Protein AF-Q2IEL5-F1 (afdb_monomer_lite)

Organism: Anaeromyxobacter dehalogenans (strain 2CP-C) (NCBI:txid290397)

Foldseek 3Di:
DDDLVVLLVQQVVCCVVPVGHDALCQPPPQAFDALVRLQVLLCVPQVDHDDSVRVVVLCVLQLFDFAAHVVGRVGTGGGNNSSVSVSLVVVVVVLVDDSVLSNVLSVVLVVLLPVLDDPQLRDPPLLSLLLVVLVVVLVCLVPDFDADPVRHTDDCVVVSVVSVVVSVVSVCCVVVPDDPVCPVVSSSVSSVSSVVSSVVSVVVSLLLSLCVVQWWGSLWDAPDWDQDPVRHTDGDATPLLSSQVSQCVVDDPPWRGWTIDVQWTDTQQDTDGSDDDDPVRVVVRCVVNVVLVNNCSSCVVVVFQAASQPRHTAPNPDDPPDRHNDPVSVVVVVVVVVCVVCVVVVVVVVVVVVVD

Secondary structure (DSSP, 8-state):
---HHHHHHHHHHHHHHHSSPPP--TT-TTSEE-HHHHHHHHHHHH-----HHHHHHHHHTTSS--EEETTEEEEEEEETTHHHHHHHHHHHHHTT--HHHHHHHHHHHHHHHHHH--TTTT-S-HHHHHHHHHHHHHHHHHH---B-TTSPBP--HHHHHHHHHHHHHHHHHHHH---GGGHHHHHHHHHHHHHHHHHHHHHHHHHHHHHHHTT--TT--BSSEEE-TTS-EEE--B-HHHHHHHHHHHS-TTSPPEEEETTEEEETTEEEESS---HHHHHHHHHHTTHHHHHHHHHHHTT--B-TTT-PBPPTT--TT---SSHHHHHHHHHHHHHHH-HHHHHHHHHHHHH-

Sequence (356 aa):
MIDVTVVDAWFEASKDVLGGPVRFAVFDRNALLSLDQLWSAVTSETGETCTVELLQKKAAEGWFPLVPRPGTPDELGAPLYVPSRVGLFVRLEREGWSNAELRLAAYLEEATIDAVTTDTDYSDDDLEVLEAHLADRVEGLKGSKRWDKDGNPVDLTPEIAEDEKILAVVRKWRRDGLPERRREDVAKYAYRVRAQNDIVTLMMVEGDRAKLRAGYSPTVHFREHQIGPDATFDPAQIDWDWTIRHASAQADPPTPPLVRVDGFVLNGDKVVSTRTMTPREYGAAWERQRVEDYLHTWARLQGEKRCLHCLAPLPPDAKDSRRFCNDRCRTAEKMKRHRRENPESVLRAQERYWKS

Radius of gyration: 26.94 Å; chains: 1; bounding box: 56×45×88 Å

pLDDT: mean 90.55, std 6.72, range [58.28, 97.88]

Structure (mmCIF, N/CA/C/O backbone):
data_AF-Q2IEL5-F1
#
_entry.id   AF-Q2IEL5-F1
#
loop_
_atom_site.group_PDB
_atom_site.id
_atom_site.type_symbol
_atom_site.label_atom_id
_atom_site.label_alt_id
_atom_site.label_comp_id
_atom_site.label_asym_id
_atom_site.label_entity_id
_atom_site.label_seq_id
_atom_site.pdbx_PDB_ins_code
_atom_site.Cartn_x
_atom_site.Cartn_y
_atom_site.Cartn_z
_atom_site.occupancy
_atom_site.B_iso_or_equiv
_atom_site.auth_seq_id
_atom_site.auth_comp_id
_atom_site.auth_asym_id
_atom_site.auth_atom_id
_atom_site.pdbx_PDB_model_num
ATOM 1 N N . MET A 1 1 ? 15.976 -10.100 -2.508 1.00 58.78 1 MET A N 1
ATOM 2 C CA . MET A 1 1 ? 16.832 -9.740 -3.660 1.00 58.78 1 MET A CA 1
ATOM 3 C C . MET A 1 1 ? 16.296 -10.509 -4.850 1.00 58.78 1 MET A C 1
ATOM 5 O O . MET A 1 1 ? 16.057 -11.699 -4.689 1.00 58.78 1 MET A O 1
ATOM 9 N N . ILE A 1 2 ? 16.018 -9.838 -5.967 1.00 76.69 2 ILE A N 1
ATOM 10 C CA . ILE A 1 2 ? 15.480 -10.485 -7.172 1.00 76.69 2 ILE A CA 1
ATOM 11 C C . ILE A 1 2 ? 16.584 -11.349 -7.778 1.00 76.69 2 ILE A C 1
ATOM 13 O O . ILE A 1 2 ? 17.707 -10.875 -7.951 1.00 76.69 2 ILE A O 1
ATOM 17 N N . ASP A 1 3 ? 16.277 -12.611 -8.073 1.00 85.38 3 ASP A N 1
ATOM 18 C CA . ASP A 1 3 ? 17.225 -13.503 -8.731 1.00 85.38 3 ASP A CA 1
ATOM 19 C C . ASP A 1 3 ? 17.303 -13.163 -10.223 1.00 85.38 3 ASP A C 1
ATOM 21 O O . ASP A 1 3 ? 16.464 -13.564 -11.032 1.00 85.38 3 ASP A O 1
ATOM 25 N N . VAL A 1 4 ? 18.333 -12.399 -10.584 1.00 87.81 4 VAL A N 1
ATOM 26 C CA . VAL A 1 4 ? 18.581 -11.962 -11.963 1.00 87.81 4 VAL A CA 1
ATOM 27 C C . VAL A 1 4 ? 18.769 -13.154 -12.909 1.00 87.81 4 VAL A C 1
ATOM 29 O O . VAL A 1 4 ? 18.444 -13.044 -14.088 1.00 87.81 4 VAL A O 1
ATOM 32 N N . THR A 1 5 ? 19.230 -14.308 -12.415 1.00 90.94 5 THR A N 1
ATOM 33 C CA . THR A 1 5 ? 19.412 -15.501 -13.256 1.00 90.94 5 THR A CA 1
ATOM 34 C C . THR A 1 5 ? 18.078 -16.109 -13.684 1.00 90.94 5 THR A C 1
ATOM 36 O O . THR A 1 5 ? 17.945 -16.562 -14.821 1.00 90.94 5 THR A O 1
ATOM 39 N N . VAL A 1 6 ? 17.062 -16.050 -12.818 1.00 90.50 6 VAL A N 1
ATOM 40 C CA . VAL A 1 6 ? 15.696 -16.482 -13.145 1.00 90.50 6 VAL A CA 1
ATOM 41 C C . VAL A 1 6 ? 15.059 -15.526 -14.149 1.00 90.50 6 VAL A C 1
ATOM 43 O O . VAL A 1 6 ? 14.473 -15.978 -15.132 1.00 90.50 6 VAL A O 1
ATOM 46 N N . VAL A 1 7 ? 15.221 -14.214 -13.948 1.00 91.56 7 VAL A N 1
ATOM 47 C CA . VAL A 1 7 ? 14.715 -13.198 -14.889 1.00 91.56 7 VAL A CA 1
ATOM 48 C C . VAL A 1 7 ? 15.344 -13.387 -16.272 1.00 91.56 7 VAL A C 1
ATOM 50 O O . VAL A 1 7 ? 14.640 -13.385 -17.279 1.00 91.56 7 VAL A O 1
ATOM 53 N N . ASP A 1 8 ? 16.651 -13.640 -16.332 1.00 92.69 8 ASP A N 1
ATOM 54 C CA . ASP A 1 8 ? 17.343 -13.949 -17.583 1.00 92.69 8 ASP A CA 1
ATOM 55 C C . ASP A 1 8 ? 16.816 -15.214 -18.257 1.00 92.69 8 ASP A C 1
ATOM 57 O O . ASP A 1 8 ? 16.624 -15.224 -19.470 1.00 92.69 8 ASP A O 1
ATOM 61 N N . ALA A 1 9 ? 16.579 -16.277 -17.487 1.00 91.81 9 ALA A N 1
ATOM 62 C CA . ALA A 1 9 ? 16.035 -17.518 -18.022 1.00 91.81 9 ALA A CA 1
ATOM 63 C C . ALA A 1 9 ? 14.638 -17.307 -18.624 1.00 91.81 9 ALA A C 1
ATOM 65 O O . ALA A 1 9 ? 14.336 -17.869 -19.675 1.00 91.81 9 ALA A O 1
ATOM 66 N N . TRP A 1 10 ? 13.801 -16.464 -18.007 1.00 90.62 10 TRP A N 1
ATOM 67 C CA . TRP A 1 10 ? 12.500 -16.093 -18.567 1.00 90.62 10 TRP A CA 1
ATOM 68 C C . TRP A 1 10 ? 12.626 -15.287 -19.857 1.00 90.62 10 TRP A C 1
ATOM 70 O O . TRP A 1 10 ? 11.870 -15.546 -20.791 1.00 90.62 10 TRP A O 1
ATOM 80 N N . PHE A 1 11 ? 13.582 -14.357 -19.941 1.00 92.75 11 PHE A N 1
ATOM 81 C CA . PHE A 1 11 ? 13.849 -13.599 -21.167 1.00 92.75 11 PHE A CA 1
ATOM 82 C C . PHE A 1 11 ? 14.195 -14.524 -22.342 1.00 92.75 11 PHE A C 1
ATOM 84 O O . PHE A 1 11 ? 13.584 -14.421 -23.403 1.00 92.75 11 PHE A O 1
ATOM 91 N N . GLU A 1 12 ? 15.126 -15.464 -22.147 1.00 93.12 12 GLU A N 1
ATOM 92 C CA . GLU A 1 12 ? 15.524 -16.377 -23.228 1.00 93.12 12 GLU A CA 1
ATOM 93 C C . GLU A 1 12 ? 14.400 -17.358 -23.587 1.00 93.12 12 GLU A C 1
ATOM 95 O O . GLU A 1 12 ? 14.046 -17.494 -24.756 1.00 93.12 12 GLU A O 1
ATOM 100 N N . ALA A 1 13 ? 13.771 -17.987 -22.588 1.00 90.69 13 ALA A N 1
ATOM 101 C CA . ALA A 1 13 ? 12.722 -18.977 -22.832 1.00 90.69 13 ALA A CA 1
ATOM 102 C C . ALA A 1 13 ? 11.501 -18.381 -23.550 1.00 90.69 13 ALA A C 1
ATOM 104 O O . ALA A 1 13 ? 10.874 -19.039 -24.379 1.00 90.69 13 ALA A O 1
ATOM 105 N N . SER A 1 14 ? 11.148 -17.131 -23.245 1.00 89.31 14 SER A N 1
ATOM 106 C CA . SER A 1 14 ? 10.018 -16.468 -23.897 1.00 89.31 14 SER A CA 1
ATOM 107 C C . SER A 1 14 ? 10.308 -16.108 -25.349 1.00 89.31 14 SER A C 1
ATOM 109 O O . SER A 1 14 ? 9.425 -16.283 -26.187 1.00 89.31 14 SER A O 1
ATOM 111 N N . LYS A 1 15 ? 11.544 -15.726 -25.687 1.00 87.06 15 LYS A N 1
ATOM 112 C CA . LYS A 1 15 ? 11.942 -15.525 -27.087 1.00 87.06 15 LYS A CA 1
ATOM 113 C C . LYS A 1 15 ? 11.762 -16.793 -27.915 1.00 87.06 15 LYS A C 1
ATOM 115 O O . LYS A 1 15 ? 11.207 -16.716 -29.010 1.00 87.06 15 LYS A O 1
ATOM 120 N N . ASP A 1 16 ? 12.163 -17.938 -27.372 1.00 85.12 16 ASP A N 1
ATOM 121 C CA . ASP A 1 16 ? 12.073 -19.223 -28.070 1.00 85.12 16 ASP A CA 1
ATOM 122 C C . ASP A 1 16 ? 10.621 -19.664 -28.315 1.00 85.12 16 ASP A C 1
ATOM 124 O O . ASP A 1 16 ? 10.312 -20.248 -29.354 1.00 85.12 16 ASP A O 1
ATOM 128 N N . VAL A 1 17 ? 9.718 -19.382 -27.370 1.00 86.88 17 VAL A N 1
ATOM 129 C CA . VAL A 1 17 ? 8.323 -19.854 -27.422 1.00 86.88 17 VAL A CA 1
ATOM 130 C C . VAL A 1 17 ? 7.381 -18.849 -28.089 1.00 86.88 17 VAL A C 1
ATOM 132 O O . VAL A 1 17 ? 6.471 -19.248 -28.814 1.00 86.88 17 VAL A O 1
ATOM 135 N N . LEU A 1 18 ? 7.570 -17.553 -27.838 1.00 85.56 18 LEU A N 1
ATOM 136 C CA . LEU A 1 18 ? 6.638 -16.482 -28.212 1.00 85.56 18 LEU A CA 1
ATOM 137 C C . LEU A 1 18 ? 7.187 -15.556 -29.306 1.00 85.56 18 LEU A C 1
ATOM 139 O O . LEU A 1 18 ? 6.466 -14.677 -29.774 1.00 85.56 18 LEU A O 1
ATOM 143 N N . GLY A 1 19 ? 8.448 -15.726 -29.717 1.00 85.94 19 GLY A N 1
ATOM 144 C CA . GLY A 1 19 ? 9.110 -14.845 -30.684 1.00 85.94 19 GLY A CA 1
ATOM 145 C C . GLY A 1 19 ? 9.575 -13.506 -30.098 1.00 85.94 19 GLY A C 1
ATOM 146 O O . GLY A 1 19 ? 10.012 -12.633 -30.845 1.00 85.94 19 GLY A O 1
ATOM 147 N N . GLY A 1 20 ? 9.500 -13.337 -28.775 1.00 85.56 20 GLY A N 1
ATOM 148 C CA . GLY A 1 20 ? 9.931 -12.144 -28.048 1.00 85.56 20 GLY A CA 1
ATOM 149 C C . GLY A 1 20 ? 9.798 -12.322 -26.532 1.00 85.56 20 GLY A C 1
ATOM 150 O O . GLY A 1 20 ? 9.195 -13.302 -26.087 1.00 85.56 20 GLY A O 1
ATOM 151 N N . PRO A 1 21 ? 10.363 -11.406 -25.726 1.00 85.56 21 PRO A N 1
ATOM 152 C CA . PRO A 1 21 ? 10.242 -11.487 -24.280 1.00 85.56 21 PRO A CA 1
ATOM 153 C C . PRO A 1 21 ? 8.778 -11.365 -23.833 1.00 85.56 21 PRO A C 1
ATOM 155 O O . PRO A 1 21 ? 8.015 -10.576 -24.395 1.00 85.56 21 PRO A O 1
ATOM 158 N N . VAL A 1 22 ? 8.385 -12.116 -22.796 1.00 86.12 22 VAL A N 1
ATOM 159 C CA . VAL A 1 22 ? 7.125 -11.850 -22.069 1.00 86.12 22 VAL A CA 1
ATOM 160 C C . VAL A 1 22 ? 7.154 -10.407 -21.558 1.00 86.12 22 VAL A C 1
ATOM 162 O O . VAL A 1 22 ? 8.220 -9.851 -21.338 1.00 86.12 22 VAL A O 1
ATOM 165 N N . ARG A 1 23 ? 6.004 -9.759 -21.378 1.00 85.56 23 ARG A N 1
ATOM 166 C CA . ARG A 1 23 ? 5.955 -8.416 -20.789 1.00 85.56 23 ARG A CA 1
ATOM 167 C C . ARG A 1 23 ? 5.693 -8.477 -19.287 1.00 85.56 23 ARG A C 1
ATOM 169 O O . ARG A 1 23 ? 4.784 -9.178 -18.851 1.00 85.56 23 ARG A O 1
ATOM 176 N N . PHE A 1 24 ? 6.456 -7.694 -18.530 1.00 88.25 24 PHE A N 1
ATOM 177 C CA . PHE A 1 24 ? 6.105 -7.280 -17.172 1.00 88.25 24 PHE A CA 1
ATOM 178 C C . PHE A 1 24 ? 5.262 -6.017 -17.288 1.00 88.25 24 PHE A C 1
ATOM 180 O O . PHE A 1 24 ? 5.753 -4.992 -17.754 1.00 88.25 24 PHE A O 1
ATOM 187 N N . ALA A 1 25 ? 3.974 -6.153 -17.006 1.00 89.25 25 ALA A N 1
ATOM 188 C CA . ALA A 1 25 ? 2.971 -5.128 -17.265 1.00 89.25 25 ALA A CA 1
ATOM 189 C C . ALA A 1 25 ? 1.837 -5.196 -16.233 1.00 89.25 25 ALA A C 1
ATOM 191 O O . ALA A 1 25 ? 0.704 -4.824 -16.531 1.00 89.25 25 ALA A O 1
ATOM 192 N N . VAL A 1 26 ? 2.103 -5.727 -15.031 1.00 92.19 26 VAL A N 1
ATOM 193 C CA . VAL A 1 26 ? 1.046 -5.922 -14.023 1.00 92.19 26 VAL A CA 1
ATOM 194 C C . VAL A 1 26 ? 0.428 -4.583 -13.615 1.00 92.19 26 VAL A C 1
ATOM 196 O O . VAL A 1 26 ? -0.787 -4.505 -13.422 1.00 92.19 26 VAL A O 1
ATOM 199 N N . PHE A 1 27 ? 1.248 -3.531 -13.541 1.00 93.12 27 PHE A N 1
ATOM 200 C CA . PHE A 1 27 ? 0.821 -2.165 -13.226 1.00 93.12 27 PHE A CA 1
ATOM 201 C C . PHE A 1 27 ? 0.844 -1.221 -14.438 1.00 93.12 27 PHE A C 1
ATOM 203 O O . PHE A 1 27 ? 0.628 -0.021 -14.282 1.00 93.12 27 PHE A O 1
ATOM 210 N N . ASP A 1 28 ? 1.016 -1.753 -15.656 1.00 90.94 28 ASP A N 1
ATOM 211 C CA . ASP A 1 28 ? 0.887 -0.966 -16.883 1.00 90.94 28 ASP A CA 1
ATOM 212 C C . ASP A 1 28 ? -0.582 -0.581 -17.105 1.00 90.94 28 ASP A C 1
ATOM 214 O O . ASP A 1 28 ? -1.453 -1.429 -17.323 1.00 90.94 28 ASP A O 1
ATOM 218 N N . ARG A 1 29 ? -0.861 0.724 -17.099 1.00 88.88 29 ARG A N 1
ATOM 219 C CA . ARG A 1 29 ? -2.207 1.275 -17.321 1.00 88.88 29 ARG A CA 1
ATOM 220 C C . ARG A 1 29 ? -2.708 1.107 -18.761 1.00 88.88 29 ARG A C 1
ATOM 222 O O . ARG A 1 29 ? -3.871 1.394 -19.030 1.00 88.88 29 ARG A O 1
ATOM 229 N N . ASN A 1 30 ? -1.868 0.620 -19.671 1.00 89.06 30 ASN A N 1
ATOM 230 C CA . ASN A 1 30 ? -2.237 0.266 -21.041 1.00 89.06 30 ASN A CA 1
ATOM 231 C C . ASN A 1 30 ? -2.561 -1.228 -21.201 1.00 89.06 30 ASN A C 1
ATOM 233 O O . ASN A 1 30 ? -3.245 -1.615 -22.154 1.00 89.06 30 ASN A O 1
ATOM 237 N N . ALA A 1 31 ? -2.116 -2.072 -20.266 1.00 91.06 31 ALA A N 1
ATOM 238 C CA . ALA A 1 31 ? -2.413 -3.498 -20.240 1.00 91.06 31 ALA A CA 1
ATOM 239 C C . ALA A 1 31 ? -3.741 -3.741 -19.506 1.00 91.06 31 ALA A C 1
ATOM 241 O O . ALA A 1 31 ? -3.793 -3.936 -18.292 1.00 91.06 31 ALA A O 1
ATOM 242 N N . LEU A 1 32 ? -4.845 -3.698 -20.258 1.00 94.88 32 LEU A N 1
ATOM 243 C CA . LEU A 1 32 ? -6.191 -3.667 -19.684 1.00 94.88 32 LEU A CA 1
ATOM 244 C C . LEU A 1 32 ? -7.032 -4.907 -20.008 1.00 94.88 32 LEU A C 1
ATOM 246 O O . LEU A 1 32 ? -7.252 -5.259 -21.174 1.00 94.88 32 LEU A O 1
ATOM 250 N N . LEU A 1 33 ? -7.627 -5.492 -18.971 1.00 95.12 33 LEU A N 1
ATOM 251 C CA . LEU A 1 33 ? -8.690 -6.488 -19.084 1.00 95.12 33 LEU A CA 1
ATOM 252 C C . LEU A 1 33 ? -10.007 -5.805 -19.457 1.00 95.12 33 LEU A C 1
ATOM 254 O O . LEU A 1 33 ? -10.365 -4.781 -18.875 1.00 95.12 33 LEU A O 1
ATOM 258 N N . SER A 1 34 ? -10.768 -6.385 -20.387 1.00 94.62 34 SER A N 1
ATOM 259 C CA . SER A 1 34 ? -12.182 -6.018 -20.530 1.00 94.62 34 SER A CA 1
ATOM 260 C C . SER A 1 34 ? -12.959 -6.428 -19.273 1.00 94.62 34 SER A C 1
ATOM 262 O O . SER A 1 34 ? -12.488 -7.251 -18.489 1.00 94.62 34 SER A O 1
ATOM 264 N N . LEU A 1 35 ? -14.172 -5.908 -19.078 1.00 92.25 35 LEU A N 1
ATOM 265 C CA . LEU A 1 35 ? -15.007 -6.312 -17.938 1.00 92.25 35 LEU A CA 1
ATOM 266 C C . LEU A 1 35 ? -15.309 -7.822 -17.918 1.00 92.25 35 LEU A C 1
ATOM 268 O O . LEU A 1 35 ? -15.306 -8.427 -16.846 1.00 92.25 35 LEU A O 1
ATOM 272 N N . ASP A 1 36 ? -15.496 -8.439 -19.088 1.00 91.88 36 ASP A N 1
ATOM 273 C CA . ASP A 1 36 ? -15.702 -9.888 -19.206 1.00 91.88 36 ASP A CA 1
ATOM 274 C C . ASP A 1 36 ? -14.452 -10.673 -18.783 1.00 91.88 36 ASP A C 1
ATOM 276 O O . ASP A 1 36 ? -14.539 -11.671 -18.064 1.00 91.88 36 ASP A O 1
ATOM 280 N N . GLN A 1 37 ? -13.269 -10.201 -19.190 1.00 95.81 37 GLN A N 1
ATOM 281 C CA . GLN A 1 37 ? -11.995 -10.800 -18.789 1.00 95.81 37 GLN A CA 1
ATOM 282 C C . GLN A 1 37 ? -11.723 -10.591 -17.297 1.00 95.81 37 GLN A C 1
ATOM 284 O O . GLN A 1 37 ? -11.277 -11.521 -16.631 1.00 95.81 37 GLN A O 1
ATOM 289 N N . LEU A 1 38 ? -12.022 -9.401 -16.764 1.00 95.62 38 LEU A N 1
ATOM 290 C CA . LEU A 1 38 ? -11.867 -9.069 -15.349 1.00 95.62 38 LEU A CA 1
ATOM 291 C C . LEU A 1 38 ? -12.695 -10.011 -14.479 1.00 95.62 38 LEU A C 1
ATOM 293 O O . LEU A 1 38 ? -12.181 -10.543 -13.500 1.00 95.62 38 LEU A O 1
ATOM 297 N N . TRP A 1 39 ? -13.955 -10.251 -14.845 1.00 94.44 39 TRP A N 1
ATOM 298 C CA . TRP A 1 39 ? -14.792 -11.223 -14.150 1.00 94.44 39 TRP A CA 1
ATOM 299 C C . TRP A 1 39 ? -14.124 -12.602 -14.080 1.00 94.44 39 TRP A C 1
ATOM 301 O O . TRP A 1 39 ? -13.956 -13.148 -12.986 1.00 94.44 39 TRP A O 1
ATOM 311 N N . SER A 1 40 ? -13.701 -13.135 -15.230 1.00 94.88 40 SER A N 1
ATOM 312 C CA . SER A 1 40 ? -13.038 -14.439 -15.288 1.00 94.88 40 SER A CA 1
ATOM 313 C C . SER A 1 40 ? -11.759 -14.466 -14.446 1.00 94.88 40 SER A C 1
ATOM 315 O O . SER A 1 40 ? -11.528 -15.446 -13.739 1.00 94.88 40 SER A O 1
ATOM 317 N N . ALA A 1 41 ? -10.954 -13.401 -14.501 1.00 96.06 41 ALA A N 1
ATOM 318 C CA . ALA A 1 41 ? -9.698 -13.281 -13.767 1.00 96.06 41 ALA A CA 1
ATOM 319 C C . ALA A 1 41 ? -9.919 -13.252 -12.247 1.00 96.06 41 ALA A C 1
ATOM 321 O O . ALA A 1 41 ? -9.266 -13.996 -11.518 1.00 96.06 41 ALA A O 1
ATOM 322 N N . VAL A 1 42 ? -10.900 -12.476 -11.762 1.00 96.00 42 VAL A N 1
ATOM 323 C CA . VAL A 1 42 ? -11.264 -12.431 -10.333 1.00 96.00 42 VAL A CA 1
ATOM 324 C C . VAL A 1 42 ? -11.606 -13.832 -9.837 1.00 96.00 42 VAL A C 1
ATOM 326 O O . VAL A 1 42 ? -11.080 -14.272 -8.811 1.00 96.00 42 VAL A O 1
ATOM 329 N N . THR A 1 43 ? -12.442 -14.559 -10.579 1.00 93.94 43 THR A N 1
ATOM 330 C CA . THR A 1 43 ? -12.842 -15.917 -10.203 1.00 93.94 43 THR A CA 1
ATOM 331 C C . THR A 1 43 ? -11.674 -16.897 -10.244 1.00 93.94 43 THR A C 1
ATOM 333 O O . THR A 1 43 ? -11.525 -17.675 -9.304 1.00 93.94 43 THR A O 1
ATOM 336 N N . SER A 1 44 ? -10.815 -16.857 -11.267 1.00 95.44 44 SER A N 1
ATOM 337 C CA . SER A 1 44 ? -9.671 -17.774 -11.355 1.00 95.44 44 SER A CA 1
ATOM 338 C C . SER A 1 44 ? -8.589 -17.503 -10.311 1.00 95.44 44 SER A C 1
ATOM 340 O O . SER A 1 44 ? -8.005 -18.448 -9.790 1.00 95.44 44 SER A O 1
ATOM 342 N N . GLU A 1 45 ? -8.311 -16.234 -10.005 1.00 94.06 45 GLU A N 1
ATOM 343 C CA . GLU A 1 45 ? -7.222 -15.850 -9.098 1.00 94.06 45 GLU A CA 1
ATOM 344 C C . GLU A 1 45 ? -7.620 -15.942 -7.626 1.00 94.06 45 GLU A C 1
ATOM 346 O O . GLU A 1 45 ? -6.799 -16.285 -6.777 1.00 94.06 45 GLU A O 1
ATOM 351 N N . THR A 1 46 ? -8.874 -15.612 -7.305 1.00 92.88 46 THR A N 1
ATOM 352 C CA . THR A 1 46 ? -9.301 -15.407 -5.911 1.00 92.88 46 THR A CA 1
ATOM 353 C C . THR A 1 46 ? -10.401 -16.360 -5.461 1.00 92.88 46 THR A C 1
ATOM 355 O O . THR A 1 46 ? -10.679 -16.450 -4.267 1.00 92.88 46 THR A O 1
ATOM 358 N N . GLY A 1 47 ? -11.034 -17.075 -6.396 1.00 93.62 47 GLY A N 1
ATOM 359 C CA . GLY A 1 47 ? -12.209 -17.906 -6.131 1.00 93.62 47 GLY A CA 1
ATOM 360 C C . GLY A 1 47 ? -13.500 -17.111 -5.905 1.00 93.62 47 GLY A C 1
ATOM 361 O O . GLY A 1 47 ? -14.558 -17.714 -5.731 1.00 93.62 47 GLY A O 1
ATOM 362 N N . GLU A 1 48 ? -13.449 -15.776 -5.918 1.00 92.62 48 GLU A N 1
ATOM 363 C CA . GLU A 1 48 ? -14.626 -14.929 -5.737 1.00 92.62 48 GLU A CA 1
ATOM 364 C C . GLU A 1 48 ? -15.464 -14.850 -7.019 1.00 92.62 48 GLU A C 1
ATOM 366 O O . GLU A 1 48 ? -14.960 -14.644 -8.126 1.00 92.62 48 GLU A O 1
ATOM 371 N N . THR A 1 49 ? -16.782 -14.969 -6.877 1.00 87.88 49 THR A N 1
ATOM 372 C CA . THR A 1 49 ? -17.733 -14.814 -7.985 1.00 87.88 49 THR A CA 1
ATOM 373 C C . THR A 1 49 ? -18.355 -13.423 -7.966 1.00 87.88 49 THR A C 1
ATOM 375 O O . THR A 1 49 ? -19.085 -13.084 -7.035 1.00 87.88 49 THR A O 1
ATOM 378 N N . CYS A 1 50 ? -18.109 -12.637 -9.014 1.00 85.50 50 CYS A N 1
ATOM 379 C CA . CYS A 1 50 ? -18.735 -11.332 -9.257 1.00 85.50 50 CYS A CA 1
ATOM 380 C C . CYS A 1 50 ? -19.470 -11.355 -10.599 1.00 85.50 50 CYS A C 1
ATOM 382 O O . CYS A 1 50 ? -19.037 -12.057 -11.496 1.00 85.50 50 CYS A O 1
ATOM 384 N N . THR A 1 51 ? -20.553 -10.600 -10.777 1.00 91.38 51 THR A N 1
ATOM 385 C CA . THR A 1 51 ? -21.112 -10.376 -12.125 1.00 91.38 51 THR A CA 1
ATOM 386 C C . THR A 1 51 ? -20.505 -9.117 -12.742 1.00 91.38 51 THR A C 1
ATOM 388 O O . THR A 1 51 ? -19.953 -8.279 -12.024 1.00 91.38 51 THR A O 1
ATOM 391 N N . VAL A 1 52 ? -20.628 -8.946 -14.059 1.00 93.31 52 VAL A N 1
ATOM 392 C CA . VAL A 1 52 ? -20.162 -7.731 -14.749 1.00 93.31 52 VAL A CA 1
ATOM 393 C C . VAL A 1 52 ? -20.870 -6.480 -14.216 1.00 93.31 52 VAL A C 1
ATOM 395 O O . VAL A 1 52 ? -20.221 -5.465 -13.972 1.00 93.31 52 VAL A O 1
ATOM 398 N N . GLU A 1 53 ? -22.173 -6.554 -13.939 1.00 94.25 53 GLU A N 1
ATOM 399 C CA . GLU A 1 53 ? -22.947 -5.437 -13.378 1.00 94.25 53 GLU A CA 1
ATOM 400 C C . GLU A 1 53 ? -22.447 -5.056 -11.980 1.00 94.25 53 GLU A C 1
ATOM 402 O O . GLU A 1 53 ? -22.365 -3.874 -11.635 1.00 94.25 53 GLU A O 1
ATOM 407 N N . LEU A 1 54 ? -22.075 -6.052 -11.168 1.00 92.19 54 LEU A N 1
ATOM 408 C CA . LEU A 1 54 ? -21.471 -5.804 -9.864 1.00 92.19 54 LEU A CA 1
ATOM 409 C C . LEU A 1 54 ? -20.103 -5.131 -10.018 1.00 92.19 54 LEU A C 1
ATOM 411 O O . LEU A 1 54 ? -19.838 -4.165 -9.311 1.00 92.19 54 LEU A O 1
ATOM 415 N N . LEU A 1 55 ? -19.261 -5.590 -10.948 1.00 95.50 55 LEU A N 1
ATOM 416 C CA . LEU A 1 55 ? -17.956 -4.977 -11.216 1.00 95.50 55 LEU A CA 1
ATOM 417 C C . LEU A 1 55 ? -18.098 -3.515 -11.651 1.00 95.50 55 LEU A C 1
ATOM 419 O O . LEU A 1 55 ? -17.396 -2.658 -11.121 1.00 95.50 55 LEU A O 1
ATOM 423 N N . GLN A 1 56 ? -19.048 -3.203 -12.534 1.00 96.06 56 GLN A N 1
ATOM 424 C CA . GLN A 1 56 ? -19.347 -1.823 -12.931 1.00 96.06 56 GLN A CA 1
ATOM 425 C C . GLN A 1 56 ? -19.782 -0.968 -11.739 1.00 96.06 56 GLN A C 1
ATOM 427 O O . GLN A 1 56 ? -19.302 0.153 -11.563 1.00 96.06 56 GLN A O 1
ATOM 432 N N . LYS A 1 57 ? -20.654 -1.510 -10.880 1.00 96.06 57 LYS A N 1
ATOM 433 C CA . LYS A 1 57 ? -21.067 -0.835 -9.648 1.00 96.06 57 LYS A CA 1
ATOM 434 C C . LYS A 1 57 ? -19.872 -0.581 -8.721 1.00 96.06 57 LYS A C 1
ATOM 436 O O . LYS A 1 57 ? -19.724 0.533 -8.229 1.00 96.06 57 LYS A O 1
ATOM 441 N N . LYS A 1 58 ? -19.010 -1.578 -8.501 1.00 96.50 58 LYS A N 1
ATOM 442 C CA . LYS A 1 58 ? -17.820 -1.456 -7.641 1.00 96.50 58 LYS A CA 1
ATOM 443 C C . LYS A 1 58 ? -16.790 -0.473 -8.201 1.00 96.50 58 LYS A C 1
ATOM 445 O O . LYS A 1 58 ? -16.220 0.304 -7.437 1.00 96.50 58 LYS A O 1
ATOM 450 N N . ALA A 1 59 ? -16.612 -0.432 -9.520 1.00 97.00 59 ALA A N 1
ATOM 451 C CA . ALA A 1 59 ? -15.808 0.593 -10.180 1.00 97.00 59 ALA A CA 1
ATOM 452 C C . ALA A 1 59 ? -16.368 2.001 -9.912 1.00 97.00 59 ALA A C 1
ATOM 454 O O . ALA A 1 59 ? -15.633 2.885 -9.481 1.00 97.00 59 ALA A O 1
ATOM 455 N N . ALA A 1 60 ? -17.683 2.197 -10.073 1.00 96.44 60 ALA A N 1
ATOM 456 C CA . ALA A 1 60 ? -18.344 3.477 -9.795 1.00 96.44 60 ALA A CA 1
ATOM 457 C C . ALA A 1 60 ? -18.285 3.885 -8.307 1.00 96.44 60 ALA A C 1
ATOM 459 O O . ALA A 1 60 ? -18.278 5.072 -7.985 1.00 96.44 60 ALA A O 1
ATOM 460 N N . GLU A 1 61 ? -18.211 2.912 -7.395 1.00 95.69 61 GLU A N 1
ATOM 461 C CA . GLU A 1 61 ? -17.977 3.126 -5.960 1.00 95.69 61 GLU A CA 1
ATOM 462 C C . GLU A 1 61 ? -16.514 3.491 -5.631 1.00 95.69 61 GLU A C 1
ATOM 464 O O . GLU A 1 61 ? -16.225 3.900 -4.505 1.00 95.69 61 GLU A O 1
ATOM 469 N N . GLY A 1 62 ? -15.602 3.402 -6.605 1.00 96.56 62 GLY A N 1
ATOM 470 C CA . GLY A 1 62 ? -14.195 3.774 -6.469 1.00 96.56 62 GLY A CA 1
ATOM 471 C C . GLY A 1 62 ? -13.287 2.648 -5.976 1.00 96.56 62 GLY A C 1
ATOM 472 O O . GLY A 1 62 ? -12.248 2.933 -5.390 1.00 96.56 62 GLY A O 1
ATOM 473 N N . TRP A 1 63 ? -13.661 1.377 -6.168 1.00 97.12 63 TRP A N 1
ATOM 474 C CA . TRP A 1 63 ? -12.805 0.245 -5.777 1.00 97.12 63 TRP A CA 1
ATOM 475 C C . TRP A 1 63 ? -11.596 0.068 -6.702 1.00 97.12 63 TRP A C 1
ATOM 477 O O . TRP A 1 63 ? -10.540 -0.399 -6.279 1.00 97.12 63 TRP A O 1
ATOM 487 N N . PHE A 1 64 ? -11.747 0.414 -7.975 1.00 96.88 64 PHE A N 1
ATOM 488 C CA . PHE A 1 64 ? -10.692 0.314 -8.974 1.00 96.88 64 PHE A CA 1
ATOM 489 C C . PHE A 1 64 ? -10.995 1.237 -10.159 1.00 96.88 64 PHE A C 1
ATOM 491 O O . PHE A 1 64 ? -12.168 1.545 -10.404 1.00 96.88 64 PHE A O 1
ATOM 498 N N . PRO A 1 65 ? -9.963 1.685 -10.891 1.00 95.38 65 PRO A N 1
ATOM 499 C CA . PRO A 1 65 ? -10.154 2.512 -12.070 1.00 95.38 65 PRO A CA 1
ATOM 500 C C . PRO A 1 65 ? -10.637 1.682 -13.267 1.00 95.38 65 PRO A C 1
ATOM 502 O O . PRO A 1 65 ? -10.209 0.547 -13.481 1.00 95.38 65 PRO A O 1
ATOM 505 N N . LEU A 1 66 ? -11.497 2.294 -14.081 1.00 95.06 66 LEU A N 1
ATOM 506 C CA . LEU A 1 66 ? -11.745 1.878 -15.457 1.00 95.06 66 LEU A CA 1
ATOM 507 C C . LEU A 1 66 ? -11.089 2.905 -16.376 1.00 95.06 66 LEU A C 1
ATOM 509 O O . LEU A 1 66 ? -11.413 4.091 -16.315 1.00 95.06 66 LEU A O 1
ATOM 513 N N . VAL A 1 67 ? -10.150 2.446 -17.195 1.00 94.12 67 VAL A N 1
ATOM 514 C CA . VAL A 1 67 ? -9.280 3.282 -18.024 1.00 94.12 67 VAL A CA 1
ATOM 515 C C . VAL A 1 67 ? -9.620 3.052 -19.501 1.00 94.12 67 VAL A C 1
ATOM 517 O O . VAL A 1 67 ? -9.892 1.910 -19.880 1.00 94.12 67 VAL A O 1
ATOM 520 N N . PRO A 1 68 ? -9.634 4.097 -20.349 1.00 93.31 68 PRO A N 1
ATOM 521 C CA . PRO A 1 68 ? -9.788 3.932 -21.792 1.00 93.31 68 PRO A CA 1
ATOM 522 C C . PRO A 1 68 ? -8.672 3.078 -22.391 1.00 93.31 68 PRO A C 1
ATOM 524 O O . PRO A 1 68 ? -7.496 3.276 -22.081 1.00 93.31 68 PRO A O 1
ATOM 527 N N . ARG A 1 69 ? -9.023 2.158 -23.291 1.00 89.50 69 ARG A N 1
ATOM 528 C CA . ARG A 1 69 ? -8.041 1.340 -23.999 1.00 89.50 69 ARG A CA 1
ATOM 529 C C . ARG A 1 69 ? -7.241 2.162 -25.013 1.00 89.50 69 ARG A C 1
ATOM 531 O O . ARG A 1 69 ? -7.820 2.965 -25.756 1.00 89.50 69 ARG A O 1
ATOM 538 N N . PRO A 1 70 ? -5.920 1.928 -25.127 1.00 84.62 70 PRO A N 1
ATOM 539 C CA . PRO A 1 70 ? -5.115 2.533 -26.180 1.00 84.62 70 PRO A CA 1
ATOM 540 C C . PRO A 1 70 ? -5.705 2.247 -27.566 1.00 84.62 70 PRO A C 1
ATOM 542 O O . PRO A 1 70 ? -6.001 1.106 -27.914 1.00 84.62 70 PRO A O 1
ATOM 545 N N . GLY A 1 71 ? -5.914 3.299 -28.358 1.00 87.38 71 GLY A N 1
ATOM 546 C CA . GLY A 1 71 ? -6.486 3.202 -29.706 1.00 87.38 71 GLY A CA 1
ATOM 547 C C . GLY A 1 71 ? -8.002 2.968 -29.773 1.00 87.38 71 GLY A C 1
ATOM 548 O O . GLY A 1 71 ? -8.569 3.103 -30.854 1.00 87.38 71 GLY A O 1
ATOM 549 N N . THR A 1 72 ? -8.674 2.685 -28.651 1.00 87.00 72 THR A N 1
ATOM 550 C CA . THR A 1 72 ? -10.136 2.493 -28.566 1.00 87.00 72 THR A CA 1
ATOM 551 C C . THR A 1 72 ? -10.709 3.230 -27.344 1.00 87.00 72 THR A C 1
ATOM 553 O O . THR A 1 72 ? -11.101 2.601 -26.366 1.00 87.00 72 THR A O 1
ATOM 556 N N . PRO A 1 73 ? -10.779 4.580 -27.368 1.00 84.44 73 PRO A N 1
ATOM 557 C CA . PRO A 1 73 ? -11.140 5.379 -26.189 1.00 84.44 73 PRO A CA 1
ATOM 558 C C . PRO A 1 73 ? -12.536 5.100 -25.613 1.00 84.44 73 PRO A C 1
ATOM 560 O O . PRO A 1 73 ? -12.771 5.354 -24.434 1.00 84.44 73 PRO A O 1
ATOM 563 N N . ASP A 1 74 ? -13.451 4.582 -26.435 1.00 87.69 74 ASP A N 1
ATOM 564 C CA . ASP A 1 74 ? -14.811 4.219 -26.022 1.00 87.69 74 ASP A CA 1
ATOM 565 C C . ASP A 1 74 ? -14.869 2.867 -25.283 1.00 87.69 74 ASP A C 1
ATOM 567 O O . ASP A 1 74 ? -15.868 2.555 -24.632 1.00 87.69 74 ASP A O 1
ATOM 571 N N . GLU A 1 75 ? -13.804 2.059 -25.354 1.00 89.81 75 GLU A N 1
ATOM 572 C CA . GLU A 1 75 ? -13.691 0.790 -24.638 1.00 89.81 75 GLU A CA 1
ATOM 573 C C . GLU A 1 75 ? -12.915 0.976 -23.335 1.00 89.81 75 GLU A C 1
ATOM 575 O O . GLU A 1 75 ? -11.707 1.214 -23.324 1.00 89.81 75 GLU A O 1
ATOM 580 N N . LEU A 1 76 ? -13.612 0.825 -22.210 1.00 93.44 76 LEU A N 1
ATOM 581 C CA . LEU A 1 76 ? -12.993 0.857 -20.891 1.00 93.44 76 LEU A CA 1
ATOM 582 C C . LEU A 1 76 ? -12.477 -0.527 -20.486 1.00 93.44 76 LEU A C 1
ATOM 584 O O . LEU A 1 76 ? -13.138 -1.545 -20.704 1.00 93.44 76 LEU A O 1
ATOM 588 N N . GLY A 1 77 ? -11.325 -0.553 -19.822 1.00 95.19 77 GLY A N 1
ATOM 589 C CA . GLY A 1 77 ? -10.761 -1.755 -19.223 1.00 95.19 77 GLY A CA 1
ATOM 590 C C . GLY A 1 77 ? -10.151 -1.505 -17.847 1.00 95.19 77 GLY A C 1
ATOM 591 O O . GLY A 1 77 ? -9.977 -0.366 -17.420 1.00 95.19 77 GLY A O 1
ATOM 592 N N . ALA A 1 78 ? -9.856 -2.589 -17.138 1.00 96.31 78 ALA A N 1
ATOM 593 C CA . ALA A 1 78 ? -9.254 -2.567 -15.811 1.00 96.31 78 ALA A CA 1
ATOM 594 C C . ALA A 1 78 ? -7.787 -3.032 -15.871 1.00 96.31 78 ALA A C 1
ATOM 596 O O . ALA A 1 78 ? -7.512 -4.023 -16.554 1.00 96.31 78 ALA A O 1
ATOM 59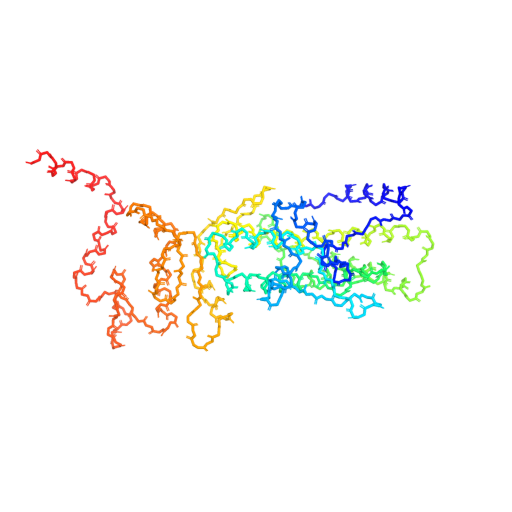7 N N . PRO A 1 79 ? -6.859 -2.368 -15.157 1.00 95.75 79 PRO A N 1
ATOM 598 C CA . PRO A 1 79 ? -5.470 -2.817 -15.052 1.00 95.75 79 PRO A CA 1
ATOM 599 C C . PRO A 1 79 ? -5.314 -4.251 -14.524 1.00 95.75 79 PRO A C 1
ATOM 601 O O . PRO A 1 79 ? -6.157 -4.744 -13.769 1.00 95.75 79 PRO A O 1
ATOM 604 N N . LEU A 1 80 ? -4.206 -4.912 -14.877 1.00 95.88 80 LEU A N 1
ATOM 605 C CA . LEU A 1 80 ? -3.972 -6.327 -14.550 1.00 95.88 80 LEU A CA 1
ATOM 606 C C . LEU A 1 80 ? -3.867 -6.624 -13.043 1.00 95.88 80 LEU A C 1
ATOM 608 O O . LEU A 1 80 ? -4.104 -7.758 -12.643 1.00 95.88 80 LEU A O 1
ATOM 612 N N . TYR A 1 81 ? -3.559 -5.643 -12.188 1.00 95.50 81 TYR A N 1
ATOM 613 C CA . TYR A 1 81 ? -3.551 -5.829 -10.727 1.00 95.50 81 TYR A CA 1
ATOM 614 C C . TYR A 1 81 ? -4.950 -5.792 -10.083 1.00 95.50 81 TYR A C 1
ATOM 616 O O . TYR A 1 81 ? -5.096 -6.120 -8.900 1.00 95.50 81 TYR A O 1
ATOM 624 N N . VAL A 1 82 ? -5.986 -5.366 -10.816 1.00 97.12 82 VAL A N 1
ATOM 625 C CA . VAL A 1 82 ? -7.347 -5.183 -10.285 1.00 97.12 82 VAL A CA 1
ATOM 626 C C . VAL A 1 82 ? -8.033 -6.483 -9.840 1.00 97.12 82 VAL A C 1
ATOM 628 O O . VAL A 1 82 ? -8.694 -6.437 -8.798 1.00 97.12 82 VAL A O 1
ATOM 631 N N . PRO A 1 83 ? -7.913 -7.636 -10.533 1.00 97.25 83 PRO A N 1
ATOM 632 C CA . PRO A 1 83 ? -8.613 -8.857 -10.134 1.00 97.25 83 PRO A CA 1
ATOM 633 C C . PRO A 1 83 ? -8.337 -9.266 -8.678 1.00 97.25 83 PRO A C 1
ATOM 635 O O . PRO A 1 83 ? -9.264 -9.475 -7.889 1.00 97.25 83 PRO A O 1
ATOM 638 N N . SER A 1 84 ? -7.061 -9.277 -8.290 1.00 96.12 84 SER A N 1
ATOM 639 C CA . SER A 1 84 ? -6.621 -9.567 -6.921 1.00 96.12 84 SER A CA 1
ATOM 640 C C . SER A 1 84 ? -7.142 -8.555 -5.883 1.00 96.12 84 SER A C 1
ATOM 642 O O . SER A 1 84 ? -7.555 -8.964 -4.791 1.00 96.12 84 SER A O 1
ATOM 644 N N . ARG A 1 85 ? -7.219 -7.254 -6.221 1.00 97.25 85 ARG A N 1
ATOM 645 C CA . ARG A 1 85 ? -7.847 -6.224 -5.365 1.00 97.25 85 ARG A CA 1
ATOM 646 C C . ARG A 1 85 ? -9.331 -6.500 -5.161 1.00 97.25 85 ARG A C 1
ATOM 648 O O . ARG A 1 85 ? -9.808 -6.499 -4.027 1.00 97.25 85 ARG A O 1
ATOM 655 N N . VAL A 1 86 ? -10.064 -6.737 -6.249 1.00 97.69 86 VAL A N 1
ATOM 656 C CA . VAL A 1 86 ? -11.513 -6.966 -6.209 1.00 97.69 86 VAL A CA 1
ATOM 657 C C . VAL A 1 86 ? -11.834 -8.175 -5.343 1.00 97.69 86 VAL A C 1
ATOM 659 O O . VAL A 1 86 ? -12.671 -8.066 -4.448 1.00 97.69 86 VAL A O 1
ATOM 662 N N . GLY A 1 87 ? -11.136 -9.298 -5.538 1.00 96.62 87 GLY A N 1
ATOM 663 C CA . GLY A 1 87 ? -11.360 -10.485 -4.714 1.00 96.62 87 GLY A CA 1
ATOM 664 C C . GLY A 1 87 ? -11.073 -10.237 -3.228 1.00 96.62 87 GLY A C 1
ATOM 665 O O . GLY A 1 87 ? -11.838 -10.663 -2.361 1.00 96.62 87 GLY A O 1
ATOM 666 N N . LEU A 1 88 ? -10.026 -9.467 -2.902 1.00 97.12 88 LEU A N 1
ATOM 667 C CA . LEU A 1 88 ? -9.787 -9.038 -1.523 1.00 97.12 88 LEU A CA 1
ATOM 668 C C . LEU A 1 88 ? -10.949 -8.196 -0.979 1.00 97.12 88 LEU A C 1
ATOM 670 O O . LEU A 1 88 ? -11.438 -8.486 0.110 1.00 97.12 88 LEU A O 1
ATOM 674 N N . PHE A 1 89 ? -11.404 -7.185 -1.715 1.00 97.88 89 PHE A N 1
ATOM 675 C CA . PHE A 1 89 ? -12.423 -6.252 -1.234 1.00 97.88 89 PHE A CA 1
ATOM 676 C C . PHE A 1 89 ? -13.796 -6.900 -1.077 1.00 97.88 89 PHE A C 1
ATOM 678 O O . PHE A 1 89 ? -14.484 -6.609 -0.103 1.00 97.88 89 PHE A O 1
ATOM 685 N N . VAL A 1 90 ? -14.172 -7.827 -1.962 1.00 96.31 90 VAL A N 1
ATOM 686 C CA . VAL A 1 90 ? -15.398 -8.630 -1.813 1.00 96.31 90 VAL A CA 1
ATOM 687 C C . VAL A 1 90 ? -15.376 -9.404 -0.497 1.00 96.31 90 VAL A C 1
ATOM 689 O O . VAL A 1 90 ? -16.357 -9.399 0.250 1.00 96.31 90 VAL A O 1
ATOM 692 N N . ARG A 1 91 ? -14.246 -10.037 -0.165 1.00 95.81 91 ARG A N 1
ATOM 693 C CA . ARG A 1 91 ? -14.081 -10.730 1.116 1.00 95.81 91 ARG A CA 1
ATOM 694 C C . ARG A 1 91 ? -14.163 -9.764 2.301 1.00 95.81 91 ARG A C 1
ATOM 696 O O . ARG A 1 91 ? -14.928 -10.030 3.223 1.00 95.81 91 ARG A O 1
ATOM 703 N N . LEU A 1 92 ? -13.429 -8.652 2.266 1.00 96.56 92 LEU A N 1
ATOM 704 C CA . LEU A 1 92 ? -13.421 -7.667 3.353 1.00 96.56 92 LEU A CA 1
ATOM 705 C C . LEU A 1 92 ? -14.813 -7.045 3.571 1.00 96.56 92 LEU A C 1
ATOM 707 O O . LEU A 1 92 ? -15.241 -6.868 4.709 1.00 96.56 92 LEU A O 1
ATOM 711 N N . GLU A 1 93 ? -15.567 -6.770 2.504 1.00 96.62 93 GLU A N 1
ATOM 712 C CA . GLU A 1 93 ? -16.952 -6.289 2.597 1.00 96.62 93 GLU A CA 1
ATOM 713 C C . GLU A 1 93 ? -17.836 -7.284 3.369 1.00 96.62 93 GLU A C 1
ATOM 715 O O . GLU A 1 93 ? -18.568 -6.882 4.277 1.00 96.62 93 GLU A O 1
ATOM 720 N N . ARG A 1 94 ? -17.712 -8.596 3.103 1.00 95.19 94 ARG A N 1
ATOM 721 C CA . ARG A 1 94 ? -18.415 -9.641 3.880 1.00 95.19 94 ARG A CA 1
ATOM 722 C C . ARG A 1 94 ? -17.978 -9.700 5.345 1.00 95.19 94 ARG A C 1
ATOM 724 O O . ARG A 1 94 ? -18.775 -10.075 6.200 1.00 95.19 94 ARG A O 1
ATOM 731 N N . GLU A 1 95 ? -16.741 -9.316 5.640 1.00 94.38 95 GLU A N 1
ATOM 732 C CA . GLU A 1 95 ? -16.192 -9.207 7.000 1.00 94.38 95 GLU A CA 1
ATOM 733 C C . GLU A 1 95 ? -16.583 -7.891 7.705 1.00 94.38 95 GLU A C 1
ATOM 735 O O . GLU A 1 95 ? -16.147 -7.620 8.827 1.00 94.38 95 GLU A O 1
ATOM 740 N N . GLY A 1 96 ? -17.434 -7.070 7.081 1.00 95.25 96 GLY A N 1
ATOM 741 C CA . GLY A 1 96 ? -17.975 -5.850 7.676 1.00 95.25 96 GLY A CA 1
ATOM 742 C C . GLY A 1 96 ? -17.100 -4.615 7.470 1.00 95.25 96 GLY A C 1
ATOM 743 O O . GLY A 1 96 ? -17.198 -3.655 8.244 1.00 95.25 96 GLY A O 1
ATOM 744 N N . TRP A 1 97 ? -16.229 -4.621 6.461 1.00 96.44 97 TRP A N 1
ATOM 745 C CA . TRP A 1 97 ? -15.598 -3.397 5.977 1.00 96.44 97 TRP A CA 1
ATOM 746 C C . TRP A 1 97 ? -16.615 -2.546 5.223 1.00 96.44 97 TRP A C 1
ATOM 748 O O . TRP A 1 97 ? -17.365 -3.034 4.379 1.00 96.44 97 TRP A O 1
ATOM 758 N N . SER A 1 98 ? -16.656 -1.257 5.544 1.00 94.38 98 SER A N 1
ATOM 759 C CA . SER A 1 98 ? -17.534 -0.310 4.868 1.00 94.38 98 SER A CA 1
ATOM 760 C C . SER A 1 98 ? -16.980 0.082 3.499 1.00 94.38 98 SER A C 1
ATOM 762 O O . SER A 1 98 ? -15.770 0.086 3.274 1.00 94.38 98 SER A O 1
ATOM 764 N N . ASN A 1 99 ? -17.863 0.507 2.594 1.00 94.56 99 ASN A N 1
ATOM 765 C CA . ASN A 1 99 ? -17.449 0.990 1.277 1.00 94.56 99 ASN A CA 1
ATOM 766 C C . ASN A 1 99 ? -16.469 2.181 1.365 1.00 94.56 99 ASN A C 1
ATOM 768 O O . ASN A 1 99 ? -15.540 2.281 0.573 1.00 94.56 99 ASN A O 1
ATOM 772 N N . ALA A 1 100 ? -16.625 3.056 2.365 1.00 92.50 100 ALA A N 1
ATOM 773 C CA . ALA A 1 100 ? -15.704 4.172 2.584 1.00 92.50 100 ALA A CA 1
ATOM 774 C C . ALA A 1 100 ? -14.277 3.696 2.918 1.00 92.50 100 ALA A C 1
ATOM 776 O O . ALA A 1 100 ? -13.310 4.250 2.400 1.00 92.50 100 ALA A O 1
ATOM 777 N N . GLU A 1 101 ? -14.140 2.646 3.735 1.00 94.56 101 GLU A N 1
ATOM 778 C CA . GLU A 1 101 ? -12.834 2.056 4.054 1.00 94.56 101 GLU A CA 1
ATOM 779 C C . GLU A 1 101 ? -12.188 1.409 2.827 1.00 94.56 101 GLU A C 1
ATOM 781 O O . GLU A 1 101 ? -10.995 1.594 2.597 1.00 94.56 101 GLU A O 1
ATOM 786 N N . LEU A 1 102 ? -12.975 0.683 2.028 1.00 96.94 102 LEU A N 1
ATOM 787 C CA . LEU A 1 102 ? -12.490 0.008 0.822 1.00 96.94 102 LEU A CA 1
ATOM 788 C C . LEU A 1 102 ? -12.095 1.010 -0.268 1.00 96.94 102 LEU A C 1
ATOM 790 O O . LEU A 1 102 ? -11.053 0.855 -0.897 1.00 96.94 102 LEU A O 1
ATOM 794 N N . ARG A 1 103 ? -12.854 2.098 -0.435 1.00 95.75 103 ARG A N 1
ATOM 795 C CA . ARG A 1 103 ? -12.481 3.197 -1.333 1.00 95.75 103 ARG A CA 1
ATOM 796 C C . ARG A 1 103 ? -11.189 3.889 -0.892 1.00 95.75 103 ARG A C 1
ATOM 798 O O . ARG A 1 103 ? -10.351 4.190 -1.736 1.00 95.75 103 ARG A O 1
ATOM 805 N N . LEU A 1 104 ? -11.004 4.132 0.409 1.00 93.81 104 LEU A N 1
ATOM 806 C CA . LEU A 1 104 ? -9.749 4.692 0.922 1.00 93.81 104 LEU A CA 1
ATOM 807 C C . LEU A 1 104 ? -8.572 3.734 0.685 1.00 93.81 104 LEU A C 1
ATOM 809 O O . LEU A 1 104 ? -7.492 4.180 0.311 1.00 93.81 104 LEU A O 1
ATOM 813 N N . ALA A 1 105 ? -8.783 2.427 0.866 1.00 96.44 105 ALA A N 1
ATOM 814 C CA . ALA A 1 105 ? -7.778 1.415 0.558 1.00 96.44 105 ALA A CA 1
ATOM 815 C C . ALA A 1 105 ? -7.403 1.404 -0.929 1.00 96.44 105 ALA A C 1
ATOM 817 O O . ALA A 1 105 ? -6.216 1.407 -1.235 1.00 96.44 105 ALA A O 1
ATOM 818 N N . ALA A 1 106 ? -8.379 1.470 -1.841 1.00 97.38 106 ALA A N 1
ATOM 819 C CA . ALA A 1 106 ? -8.104 1.594 -3.272 1.00 97.38 106 ALA A CA 1
ATOM 820 C C . ALA A 1 106 ? -7.304 2.858 -3.586 1.00 97.38 106 ALA A C 1
ATOM 822 O O . ALA A 1 106 ? -6.298 2.779 -4.275 1.00 97.38 106 ALA A O 1
ATOM 823 N N . TYR A 1 107 ? -7.725 4.006 -3.053 1.00 95.69 107 TYR A N 1
ATOM 824 C CA . TYR A 1 107 ? -7.044 5.279 -3.280 1.00 95.69 107 TYR A CA 1
ATOM 825 C C . TYR A 1 107 ? -5.577 5.249 -2.834 1.00 95.69 107 TYR A C 1
ATOM 827 O O . TYR A 1 107 ? -4.705 5.690 -3.576 1.00 95.69 107 TYR A O 1
ATOM 835 N N . LEU A 1 108 ? -5.295 4.718 -1.641 1.00 94.81 108 LEU A N 1
ATOM 836 C CA . LEU A 1 108 ? -3.922 4.627 -1.144 1.00 94.81 108 LEU A CA 1
ATOM 837 C C . LEU A 1 108 ? -3.100 3.588 -1.913 1.00 94.81 108 LEU A C 1
ATOM 839 O O . LEU A 1 108 ? -1.928 3.838 -2.158 1.00 94.81 108 LEU A O 1
ATOM 843 N N . GLU A 1 109 ? -3.702 2.476 -2.345 1.00 96.31 109 GLU A N 1
ATOM 844 C CA . GLU A 1 109 ? -3.021 1.509 -3.214 1.00 96.31 109 GLU A CA 1
ATOM 845 C C . GLU A 1 109 ? -2.652 2.142 -4.569 1.00 96.31 109 GLU A C 1
ATOM 847 O O . GLU A 1 109 ? -1.520 1.982 -5.012 1.00 96.31 109 GLU A O 1
ATOM 852 N N . GLU A 1 110 ? -3.550 2.916 -5.195 1.00 95.62 110 GLU A N 1
ATOM 853 C CA . GLU A 1 110 ? -3.238 3.681 -6.418 1.00 95.62 110 GLU A CA 1
ATOM 854 C C . GLU A 1 110 ? -2.129 4.711 -6.182 1.00 95.62 110 GLU A C 1
ATOM 856 O O . GLU A 1 110 ? -1.216 4.816 -6.990 1.00 95.62 110 GLU A O 1
ATOM 861 N N . ALA A 1 111 ? -2.161 5.435 -5.058 1.00 92.44 111 ALA A N 1
ATOM 862 C CA . ALA A 1 111 ? -1.105 6.383 -4.715 1.00 92.44 111 ALA A CA 1
ATOM 863 C C . ALA A 1 111 ? 0.253 5.691 -4.500 1.00 92.44 111 ALA A C 1
ATOM 865 O O . ALA A 1 111 ? 1.283 6.252 -4.865 1.00 92.44 111 ALA A O 1
ATOM 866 N N . THR A 1 112 ? 0.265 4.482 -3.927 1.00 91.94 112 THR A N 1
ATOM 867 C CA . THR A 1 112 ? 1.474 3.657 -3.809 1.00 91.94 112 THR A CA 1
ATOM 868 C C . THR A 1 112 ? 1.972 3.218 -5.182 1.00 91.94 112 THR A C 1
ATOM 870 O O . THR A 1 112 ? 3.167 3.329 -5.435 1.00 91.94 112 THR A O 1
ATOM 873 N N . ILE A 1 113 ? 1.083 2.758 -6.070 1.00 93.50 113 ILE A N 1
ATOM 874 C CA . ILE A 1 113 ? 1.445 2.391 -7.447 1.00 93.50 113 ILE A CA 1
ATOM 875 C C . ILE A 1 113 ? 2.062 3.607 -8.146 1.00 93.50 113 ILE A C 1
ATOM 877 O O . ILE A 1 113 ? 3.205 3.530 -8.572 1.00 93.50 113 ILE A O 1
ATOM 881 N N . ASP A 1 114 ? 1.389 4.757 -8.134 1.00 91.06 114 ASP A N 1
ATOM 882 C CA . ASP A 1 114 ? 1.845 5.982 -8.808 1.00 91.06 114 ASP A CA 1
ATOM 883 C C . ASP A 1 114 ? 3.143 6.558 -8.225 1.00 91.06 114 ASP A C 1
ATOM 885 O O . ASP A 1 114 ? 3.896 7.228 -8.925 1.00 91.06 114 ASP A O 1
ATOM 889 N N . ALA A 1 115 ? 3.422 6.315 -6.943 1.00 86.19 115 ALA A N 1
ATOM 890 C CA . ALA A 1 115 ? 4.670 6.741 -6.313 1.00 86.19 115 ALA A CA 1
ATOM 891 C C . ALA A 1 115 ? 5.869 5.854 -6.685 1.00 86.19 115 ALA A C 1
ATOM 893 O O . ALA A 1 115 ? 7.010 6.291 -6.527 1.00 86.19 115 ALA A O 1
ATOM 894 N N . VAL A 1 116 ? 5.623 4.612 -7.114 1.00 84.00 116 VAL A N 1
ATOM 895 C CA . VAL A 1 116 ? 6.669 3.636 -7.454 1.00 84.00 116 VAL A CA 1
ATOM 896 C C . VAL A 1 116 ? 6.847 3.519 -8.962 1.00 84.00 116 VAL A C 1
ATOM 898 O O . VAL A 1 116 ? 7.980 3.386 -9.417 1.00 84.00 116 VAL A O 1
ATOM 901 N N . THR A 1 117 ? 5.753 3.571 -9.722 1.00 83.19 117 THR A N 1
ATOM 902 C CA . THR A 1 117 ? 5.773 3.448 -11.177 1.00 83.19 117 THR A CA 1
ATOM 903 C C . THR A 1 117 ? 5.924 4.806 -11.845 1.00 83.19 117 THR A C 1
ATOM 905 O O . THR A 1 117 ? 5.204 5.748 -11.516 1.00 83.19 117 THR A O 1
ATOM 908 N N . THR A 1 118 ? 6.802 4.895 -12.835 1.00 75.62 118 THR A N 1
ATOM 909 C CA . THR A 1 118 ? 6.953 6.062 -13.710 1.00 75.62 118 THR A CA 1
ATOM 910 C C . THR A 1 118 ? 6.314 5.813 -15.077 1.00 75.62 118 THR A C 1
ATOM 912 O O . THR A 1 118 ? 6.187 4.669 -15.517 1.00 75.62 118 THR A O 1
ATOM 915 N N . ASP A 1 119 ? 5.987 6.883 -15.809 1.00 68.88 119 ASP A N 1
ATOM 916 C CA . ASP A 1 119 ? 5.478 6.783 -17.190 1.00 68.88 119 ASP A CA 1
ATOM 917 C C . ASP A 1 119 ? 6.448 6.036 -18.129 1.00 68.88 119 ASP A C 1
ATOM 919 O O . ASP A 1 119 ? 6.040 5.496 -19.158 1.00 68.88 119 ASP A O 1
ATOM 923 N N . THR A 1 120 ? 7.739 5.987 -17.782 1.00 70.50 120 THR A N 1
ATOM 924 C CA . THR A 1 120 ? 8.774 5.313 -18.574 1.00 70.50 120 THR A CA 1
ATOM 925 C C . THR A 1 120 ? 8.933 3.830 -18.262 1.00 70.50 120 THR A C 1
ATOM 927 O O . THR A 1 120 ? 9.523 3.124 -19.076 1.00 70.50 120 THR A O 1
ATOM 930 N N . ASP A 1 121 ? 8.393 3.324 -17.150 1.00 77.38 121 ASP A N 1
ATOM 931 C CA . ASP A 1 121 ? 8.632 1.941 -16.700 1.00 77.38 121 ASP A CA 1
ATOM 932 C C . ASP A 1 121 ? 8.103 0.886 -17.673 1.00 77.38 121 ASP A C 1
ATOM 934 O O . ASP A 1 121 ? 8.649 -0.214 -17.767 1.00 77.38 121 ASP A O 1
ATOM 938 N N . TYR A 1 122 ? 7.074 1.243 -18.439 1.00 81.94 122 TYR A N 1
ATOM 939 C CA . TYR A 1 122 ? 6.435 0.377 -19.428 1.00 81.94 122 TYR A CA 1
ATOM 940 C C . TYR A 1 122 ? 6.688 0.832 -20.870 1.00 81.94 122 TYR A C 1
ATOM 942 O O . TYR A 1 122 ? 6.018 0.359 -21.786 1.00 81.94 122 TYR A O 1
ATOM 950 N N . SER A 1 123 ? 7.660 1.727 -21.095 1.00 86.00 123 SER A N 1
ATOM 951 C CA . SER A 1 123 ? 8.035 2.139 -22.452 1.00 86.00 123 SER A CA 1
ATOM 952 C C . SER A 1 123 ? 8.552 0.946 -23.259 1.00 86.00 123 SER A C 1
ATOM 954 O O . SER A 1 123 ? 9.302 0.102 -22.755 1.00 86.00 123 SER A O 1
ATOM 956 N N . ASP A 1 124 ? 8.177 0.901 -24.537 1.00 85.44 124 ASP A N 1
ATOM 957 C CA . ASP A 1 124 ? 8.684 -0.069 -25.511 1.00 85.44 124 ASP A CA 1
ATOM 958 C C . ASP A 1 124 ? 10.094 0.274 -26.014 1.00 85.44 124 ASP A C 1
ATOM 960 O O . ASP A 1 124 ? 10.751 -0.564 -26.633 1.00 85.44 124 ASP A O 1
ATOM 964 N N . ASP A 1 125 ? 10.588 1.482 -25.724 1.00 92.12 125 ASP A N 1
ATOM 965 C CA . ASP A 1 125 ? 11.967 1.872 -26.000 1.00 92.12 125 ASP A CA 1
ATOM 966 C C . ASP A 1 125 ? 12.879 1.444 -24.839 1.00 92.12 125 ASP A C 1
ATOM 968 O O . ASP A 1 125 ? 12.927 2.065 -23.776 1.00 92.12 125 ASP A O 1
ATOM 972 N N . ASP A 1 126 ? 13.648 0.374 -25.058 1.00 94.50 126 ASP A N 1
ATOM 973 C CA . ASP A 1 126 ? 14.604 -0.140 -24.073 1.00 94.50 126 ASP A CA 1
ATOM 974 C C . ASP A 1 126 ? 15.631 0.911 -23.625 1.00 94.50 126 ASP A C 1
ATOM 976 O O . ASP A 1 126 ? 16.064 0.892 -22.474 1.00 94.50 126 ASP A O 1
ATOM 980 N N . LEU A 1 127 ? 16.036 1.845 -24.495 1.00 95.62 127 LEU A N 1
ATOM 981 C CA . LEU A 1 127 ? 16.983 2.892 -24.106 1.00 95.62 127 LEU A CA 1
ATOM 982 C C . LEU A 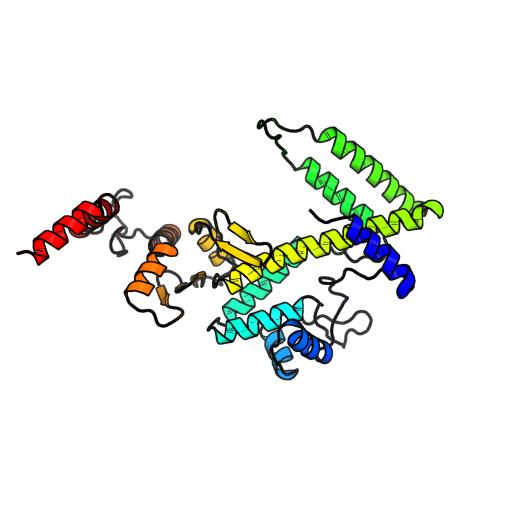1 127 ? 16.337 3.938 -23.204 1.00 95.62 127 LEU A C 1
ATOM 984 O O . LEU A 1 127 ? 17.026 4.482 -22.344 1.00 95.62 127 LEU A O 1
ATOM 988 N N . GLU A 1 128 ? 15.048 4.215 -23.386 1.00 94.75 128 GLU A N 1
ATOM 989 C CA . GLU A 1 128 ? 14.297 5.133 -22.532 1.00 94.75 128 GLU A CA 1
ATOM 990 C C . GLU A 1 128 ? 14.140 4.573 -21.118 1.00 94.75 128 GLU A C 1
ATOM 992 O O . GLU A 1 128 ? 14.465 5.268 -20.155 1.00 94.75 128 GLU A O 1
ATOM 997 N N . VAL A 1 129 ? 13.762 3.294 -20.998 1.00 93.44 129 VAL A N 1
ATOM 998 C CA . VAL A 1 129 ? 13.678 2.585 -19.708 1.00 93.44 129 VAL A CA 1
ATOM 999 C C . VAL A 1 129 ? 15.018 2.629 -18.972 1.00 93.44 129 VAL A C 1
ATOM 1001 O O . VAL A 1 129 ? 15.082 2.949 -17.785 1.00 93.44 129 VAL A O 1
ATOM 1004 N N . LEU A 1 130 ? 16.114 2.327 -19.675 1.00 94.88 130 LEU A N 1
ATOM 1005 C CA . LEU A 1 130 ? 17.445 2.330 -19.071 1.00 94.88 130 LEU A CA 1
ATOM 1006 C C . LEU A 1 130 ? 17.930 3.733 -18.708 1.00 94.88 130 LEU A C 1
ATOM 1008 O O . LEU A 1 130 ? 18.587 3.895 -17.680 1.00 94.88 130 LEU A O 1
ATOM 1012 N N . GLU A 1 131 ? 17.647 4.735 -19.541 1.00 95.19 131 GLU A N 1
ATOM 1013 C CA . GLU A 1 131 ? 18.009 6.121 -19.254 1.00 95.19 131 GLU A CA 1
ATOM 1014 C C . GLU A 1 131 ? 17.315 6.614 -17.980 1.00 95.19 131 GLU A C 1
ATOM 1016 O O . GLU A 1 131 ? 17.998 7.156 -17.109 1.00 95.19 131 GLU A O 1
ATOM 1021 N N . ALA A 1 132 ? 16.001 6.396 -17.862 1.00 93.31 132 ALA A N 1
ATOM 1022 C CA . ALA A 1 132 ? 15.218 6.780 -16.690 1.00 93.31 132 ALA A CA 1
ATOM 1023 C C . ALA A 1 132 ? 15.733 6.079 -15.425 1.00 93.31 132 ALA A C 1
ATOM 1025 O O . ALA A 1 132 ? 16.138 6.742 -14.472 1.00 93.31 132 ALA A O 1
ATOM 1026 N N . HIS A 1 133 ? 15.870 4.750 -15.466 1.00 93.19 133 HIS A N 1
ATOM 1027 C CA . HIS A 1 133 ? 16.359 3.968 -14.329 1.00 93.19 133 HIS A CA 1
ATOM 1028 C C . HIS A 1 133 ? 17.745 4.413 -13.836 1.00 93.19 133 HIS A C 1
ATOM 1030 O O . HIS A 1 133 ? 17.979 4.539 -12.633 1.00 93.19 133 HIS A O 1
ATOM 1036 N N . LEU A 1 134 ? 18.687 4.650 -14.755 1.00 94.88 134 LEU A N 1
ATOM 1037 C CA . LEU A 1 134 ? 20.032 5.100 -14.395 1.00 94.88 134 LEU A CA 1
ATOM 1038 C C . LEU A 1 134 ? 20.030 6.535 -13.854 1.00 94.88 134 LEU A C 1
ATOM 1040 O O . LEU A 1 134 ? 20.802 6.835 -12.944 1.00 94.88 134 LEU A O 1
ATOM 1044 N N . ALA A 1 135 ? 19.184 7.419 -14.390 1.00 95.00 135 ALA A N 1
ATOM 1045 C CA . ALA A 1 135 ? 19.045 8.781 -13.883 1.00 95.00 135 ALA A CA 1
ATOM 1046 C C . ALA A 1 135 ? 18.514 8.788 -12.441 1.00 95.00 135 ALA A C 1
ATOM 1048 O O . ALA A 1 135 ? 19.150 9.393 -11.572 1.00 95.00 135 ALA A O 1
ATOM 1049 N N . ASP A 1 136 ? 17.440 8.043 -12.176 1.00 92.31 136 ASP A N 1
ATOM 1050 C CA . ASP A 1 136 ? 16.840 7.915 -10.844 1.00 92.31 136 ASP A CA 1
ATOM 1051 C C . ASP A 1 136 ? 17.817 7.290 -9.849 1.00 92.31 136 ASP A C 1
ATOM 1053 O O . ASP A 1 136 ? 17.951 7.745 -8.712 1.00 92.31 136 ASP A O 1
ATOM 1057 N N . ARG A 1 137 ? 18.577 6.276 -10.282 1.00 92.69 137 ARG A N 1
ATOM 1058 C CA . ARG A 1 137 ? 19.616 5.656 -9.454 1.00 92.69 137 ARG A CA 1
ATOM 1059 C C . ARG A 1 137 ? 20.724 6.644 -9.087 1.00 92.69 137 ARG A C 1
ATOM 1061 O O . ARG A 1 137 ? 21.113 6.704 -7.920 1.00 92.69 137 ARG A O 1
ATOM 1068 N N . VAL A 1 138 ? 21.218 7.436 -10.042 1.00 95.31 138 VAL A N 1
ATOM 1069 C CA . VAL A 1 138 ? 22.235 8.472 -9.786 1.00 95.31 138 VAL A CA 1
ATOM 1070 C C . VAL A 1 138 ? 21.710 9.520 -8.803 1.00 95.31 138 VAL A C 1
ATOM 1072 O O . VAL A 1 138 ? 22.424 9.898 -7.871 1.00 95.31 138 VAL A O 1
ATOM 1075 N N . GLU A 1 139 ? 20.477 9.993 -8.985 1.00 94.94 139 GLU A N 1
ATOM 1076 C CA . GLU A 1 139 ? 19.851 10.955 -8.075 1.00 94.94 139 GLU A CA 1
ATOM 1077 C C . GLU A 1 139 ? 19.662 10.364 -6.671 1.00 94.94 139 GLU A C 1
ATOM 1079 O O . GLU A 1 139 ? 20.076 10.969 -5.676 1.00 94.94 139 GLU A O 1
ATOM 1084 N N . GLY A 1 140 ? 19.142 9.139 -6.591 1.00 91.44 140 GLY A N 1
ATOM 1085 C CA . GLY A 1 140 ? 18.973 8.401 -5.346 1.00 91.44 140 GLY A CA 1
ATOM 1086 C C . GLY A 1 140 ? 20.291 8.215 -4.594 1.00 91.44 140 GLY A C 1
ATOM 1087 O O . GLY A 1 140 ? 20.348 8.455 -3.387 1.00 91.44 140 GLY A O 1
ATOM 1088 N N . LEU A 1 141 ? 21.380 7.860 -5.286 1.00 93.12 141 LEU A N 1
ATOM 1089 C CA . LEU A 1 141 ? 22.712 7.735 -4.686 1.00 93.12 141 LEU A CA 1
ATOM 1090 C C . LEU A 1 141 ? 23.246 9.077 -4.167 1.00 93.12 141 LEU A C 1
ATOM 1092 O O . LEU A 1 141 ? 23.815 9.115 -3.076 1.00 93.12 141 LEU A O 1
ATOM 1096 N N . LYS A 1 142 ? 23.022 10.184 -4.889 1.00 92.75 142 LYS A N 1
ATOM 1097 C CA . LYS A 1 142 ? 23.421 11.538 -4.452 1.00 92.75 142 LYS A CA 1
ATOM 1098 C C . LYS A 1 142 ? 22.672 12.004 -3.201 1.00 92.75 142 LYS A C 1
ATOM 1100 O O . LYS A 1 142 ? 23.253 12.705 -2.374 1.00 92.75 142 LYS A O 1
ATOM 1105 N N . GLY A 1 143 ? 21.401 11.626 -3.059 1.00 90.25 143 GLY A N 1
ATOM 1106 C CA . GLY A 1 143 ? 20.582 11.936 -1.881 1.00 90.25 143 GLY A CA 1
ATOM 1107 C C . GLY A 1 143 ? 20.787 10.986 -0.693 1.00 90.25 143 GLY A C 1
ATOM 1108 O O . GLY A 1 143 ? 20.361 11.291 0.424 1.00 90.25 143 GLY A O 1
ATOM 1109 N N . SER A 1 144 ? 21.434 9.839 -0.910 1.00 89.94 144 SER A N 1
ATOM 1110 C CA . SER A 1 144 ? 21.528 8.761 0.075 1.00 89.94 144 SER A CA 1
ATOM 1111 C C . SER A 1 144 ? 22.678 8.929 1.067 1.00 89.94 144 SER A C 1
ATOM 1113 O O . SER A 1 144 ? 23.767 9.393 0.742 1.00 89.94 144 SER A O 1
ATOM 1115 N N . LYS A 1 145 ? 22.461 8.450 2.296 1.00 89.94 145 LYS A N 1
ATOM 1116 C CA . LYS A 1 145 ? 23.515 8.221 3.294 1.00 89.94 145 LYS A CA 1
ATOM 1117 C C . LYS A 1 145 ? 23.536 6.740 3.648 1.00 89.94 145 LYS A C 1
ATOM 1119 O O . LYS A 1 145 ? 22.635 6.262 4.335 1.00 89.94 145 LYS A O 1
ATOM 1124 N N . ARG A 1 146 ? 24.548 6.016 3.170 1.00 89.69 146 ARG A N 1
ATOM 1125 C CA . ARG A 1 146 ? 24.754 4.597 3.488 1.00 89.69 146 ARG A CA 1
ATOM 1126 C C . ARG A 1 146 ? 25.805 4.474 4.586 1.00 89.69 146 ARG A C 1
ATOM 1128 O O . ARG A 1 146 ? 26.799 5.195 4.571 1.00 89.69 146 ARG A O 1
ATOM 1135 N N . TRP A 1 147 ? 25.576 3.561 5.518 1.00 92.62 147 TRP A N 1
ATOM 1136 C CA . TRP A 1 147 ? 26.499 3.244 6.602 1.00 92.62 147 TRP A CA 1
ATOM 1137 C C . TRP A 1 147 ? 26.944 1.789 6.460 1.00 92.62 147 TRP A C 1
ATOM 1139 O O . TRP A 1 147 ? 26.147 0.944 6.046 1.00 92.62 147 TRP A O 1
ATOM 1149 N N . ASP A 1 148 ? 28.210 1.501 6.741 1.00 92.12 148 ASP A N 1
ATOM 1150 C CA . ASP A 1 148 ? 28.711 0.131 6.781 1.00 92.12 148 ASP A CA 1
ATOM 1151 C C . ASP A 1 148 ? 28.259 -0.590 8.066 1.00 92.12 148 ASP A C 1
ATOM 1153 O O . ASP A 1 148 ? 27.587 -0.027 8.935 1.00 92.12 148 ASP A O 1
ATOM 1157 N N . LYS A 1 149 ? 28.625 -1.869 8.192 1.00 91.69 149 LYS A N 1
ATOM 1158 C CA . LYS A 1 149 ? 28.307 -2.699 9.367 1.00 91.69 149 LYS A CA 1
ATOM 1159 C C . LYS A 1 149 ? 28.899 -2.163 10.681 1.00 91.69 149 LYS A C 1
ATOM 1161 O O . LYS A 1 149 ? 28.431 -2.547 11.748 1.00 91.69 149 LYS A O 1
ATOM 1166 N N . ASP A 1 150 ? 29.922 -1.319 10.589 1.00 93.69 150 ASP A N 1
ATOM 1167 C CA . ASP A 1 150 ? 30.651 -0.739 11.712 1.00 93.69 150 ASP A CA 1
ATOM 1168 C C . ASP A 1 150 ? 30.135 0.680 12.036 1.00 93.69 150 ASP A C 1
ATOM 1170 O O . ASP A 1 150 ? 30.624 1.331 12.959 1.00 93.69 150 ASP A O 1
ATOM 1174 N N . GLY A 1 151 ? 29.112 1.153 11.311 1.00 92.44 151 GLY A N 1
ATOM 1175 C CA . GLY A 1 151 ? 28.503 2.463 11.505 1.00 92.44 151 GLY A CA 1
ATOM 1176 C C . GLY A 1 151 ? 29.320 3.618 10.928 1.00 92.44 151 GLY A C 1
ATOM 1177 O O . GLY A 1 151 ? 29.124 4.754 11.358 1.00 92.44 151 GLY A O 1
ATOM 1178 N N . ASN A 1 152 ? 30.214 3.369 9.964 1.00 94.12 152 ASN A N 1
ATOM 1179 C CA . ASN A 1 152 ? 30.926 4.420 9.232 1.00 94.12 152 ASN A CA 1
ATOM 1180 C C . ASN A 1 152 ? 30.182 4.791 7.943 1.00 94.12 152 ASN A C 1
ATOM 1182 O O . ASN A 1 152 ? 29.600 3.915 7.299 1.00 94.12 152 ASN A O 1
ATOM 1186 N N . PRO A 1 153 ? 30.191 6.070 7.532 1.00 93.31 153 PRO A N 1
ATOM 1187 C CA . PRO A 1 153 ? 29.569 6.472 6.280 1.00 93.31 153 PRO A CA 1
ATOM 1188 C C . PRO A 1 153 ? 30.343 5.873 5.098 1.00 93.31 153 PRO A C 1
ATOM 1190 O O . PRO A 1 153 ? 31.568 5.961 5.037 1.00 93.31 153 PRO A O 1
ATOM 1193 N N . VAL A 1 154 ? 29.622 5.275 4.153 1.00 94.88 154 VAL A N 1
ATOM 1194 C CA . VAL A 1 154 ? 30.190 4.706 2.924 1.00 94.88 154 VAL A CA 1
ATOM 1195 C C . VAL A 1 154 ? 30.343 5.812 1.882 1.00 94.88 154 VAL A C 1
ATOM 1197 O O . VAL A 1 154 ? 29.389 6.544 1.618 1.00 94.88 154 VAL A O 1
ATOM 1200 N N . ASP A 1 155 ? 31.521 5.916 1.263 1.00 94.12 155 ASP A N 1
ATOM 1201 C CA . ASP A 1 155 ? 31.734 6.812 0.124 1.00 94.12 155 ASP A CA 1
ATOM 1202 C C . ASP A 1 155 ? 31.051 6.253 -1.134 1.00 94.12 155 ASP A C 1
ATOM 1204 O O . ASP A 1 155 ? 31.477 5.243 -1.696 1.00 94.12 155 ASP A O 1
ATOM 1208 N N . LEU A 1 156 ? 29.975 6.917 -1.561 1.00 94.44 156 LEU A N 1
ATOM 1209 C CA . LEU A 1 156 ? 29.194 6.558 -2.748 1.00 94.44 156 LEU A CA 1
ATOM 1210 C C . LEU A 1 156 ? 29.719 7.224 -4.032 1.00 94.44 156 LEU A C 1
ATOM 1212 O O . LEU A 1 156 ? 29.220 6.926 -5.115 1.00 94.44 156 LEU A O 1
ATOM 1216 N N . THR A 1 157 ? 30.730 8.098 -3.945 1.00 95.19 157 THR A N 1
ATOM 1217 C CA . THR A 1 157 ? 31.269 8.846 -5.096 1.00 95.19 157 THR A CA 1
ATOM 1218 C C . THR A 1 157 ? 31.722 7.938 -6.250 1.00 95.19 157 THR A C 1
ATOM 1220 O O . THR A 1 157 ? 31.403 8.255 -7.398 1.00 95.19 157 THR A O 1
ATOM 1223 N N . PRO A 1 158 ? 32.408 6.799 -6.009 1.00 95.81 158 PRO A N 1
ATOM 1224 C CA . PRO A 1 158 ? 32.801 5.896 -7.091 1.00 95.81 158 PRO A CA 1
ATOM 1225 C C . PRO A 1 158 ? 31.608 5.234 -7.796 1.00 95.81 158 PRO A C 1
ATOM 1227 O O . PRO A 1 158 ? 31.637 5.086 -9.015 1.00 95.81 158 PRO A O 1
ATOM 1230 N N . GLU A 1 159 ? 30.564 4.858 -7.047 1.00 94.62 159 GLU A N 1
ATOM 1231 C CA . GLU A 1 159 ? 29.345 4.245 -7.600 1.00 94.62 159 GLU A CA 1
ATOM 1232 C C . GLU A 1 159 ? 28.588 5.258 -8.471 1.00 94.62 159 GLU A C 1
ATOM 1234 O O . GLU A 1 159 ? 28.247 4.959 -9.612 1.00 94.62 159 GLU A O 1
ATOM 1239 N N . ILE A 1 160 ? 28.440 6.495 -7.978 1.00 95.44 160 ILE A N 1
ATOM 1240 C CA . ILE A 1 160 ? 27.820 7.603 -8.718 1.00 95.44 160 ILE A CA 1
ATOM 1241 C C . ILE A 1 160 ? 28.557 7.865 -10.037 1.00 95.44 160 ILE A C 1
ATOM 1243 O O . ILE A 1 160 ? 27.920 7.990 -11.080 1.00 95.44 160 ILE A O 1
ATOM 1247 N N . ALA A 1 161 ? 29.892 7.939 -10.010 1.00 96.06 161 ALA A N 1
ATOM 1248 C CA . ALA A 1 161 ? 30.685 8.229 -11.203 1.00 96.06 161 ALA A CA 1
ATOM 1249 C C . ALA A 1 161 ? 30.576 7.128 -12.274 1.00 96.06 161 ALA A C 1
ATOM 1251 O O . ALA A 1 161 ? 30.567 7.430 -13.472 1.00 96.06 161 ALA A O 1
ATOM 1252 N N . GLU A 1 162 ? 30.490 5.859 -11.863 1.00 96.25 162 GLU A N 1
ATOM 1253 C CA . GLU A 1 162 ? 30.295 4.750 -12.799 1.00 96.25 162 GLU A CA 1
ATOM 1254 C C . GLU A 1 162 ? 28.885 4.775 -13.407 1.00 96.25 162 GLU A C 1
ATOM 1256 O O . GLU A 1 162 ? 28.753 4.697 -14.631 1.00 96.25 162 GLU A O 1
ATOM 1261 N N . ASP A 1 163 ? 27.842 4.986 -12.600 1.00 95.62 163 ASP A N 1
ATOM 1262 C CA . ASP A 1 163 ? 26.464 5.072 -13.099 1.00 95.62 163 ASP A CA 1
ATOM 1263 C C . ASP A 1 163 ? 26.271 6.275 -14.044 1.00 95.62 163 ASP A C 1
ATOM 1265 O O . ASP A 1 163 ? 25.655 6.145 -15.105 1.00 95.62 163 ASP A O 1
ATOM 1269 N N . GLU A 1 164 ? 26.875 7.433 -13.745 1.00 97.62 164 GLU A N 1
ATOM 1270 C CA . GLU A 1 164 ? 26.861 8.610 -14.630 1.00 97.62 164 GLU A CA 1
ATOM 1271 C C . GLU A 1 164 ? 27.534 8.337 -15.982 1.00 97.62 164 GLU A C 1
ATOM 1273 O O . GLU A 1 164 ? 27.069 8.802 -17.031 1.00 97.62 164 GLU A O 1
ATOM 1278 N N . LYS A 1 165 ? 28.620 7.559 -15.985 1.00 97.44 165 LYS A N 1
ATOM 1279 C CA . LYS A 1 165 ? 29.313 7.155 -17.211 1.00 97.44 165 LYS A CA 1
ATOM 1280 C C . LYS A 1 165 ? 28.444 6.227 -18.057 1.00 97.44 165 LYS A C 1
ATOM 1282 O O . LYS A 1 165 ? 28.381 6.411 -19.275 1.00 97.44 165 LYS A O 1
ATOM 1287 N N . ILE A 1 166 ? 27.767 5.256 -17.442 1.00 96.25 166 ILE A N 1
ATOM 1288 C CA . ILE A 1 166 ? 26.842 4.356 -18.145 1.00 96.25 166 ILE A CA 1
ATOM 1289 C C . ILE A 1 166 ? 25.660 5.158 -18.705 1.00 96.25 166 ILE A C 1
ATOM 1291 O O . ILE A 1 166 ? 25.349 5.038 -19.892 1.00 96.25 166 ILE A O 1
ATOM 1295 N N . LEU A 1 167 ? 25.069 6.051 -17.906 1.00 97.00 167 LEU A N 1
ATOM 1296 C CA . LEU A 1 167 ? 23.984 6.941 -18.327 1.00 97.00 167 LEU A CA 1
ATOM 1297 C C . LEU A 1 167 ? 24.381 7.797 -19.540 1.00 97.00 167 LEU A C 1
ATOM 1299 O O . LEU A 1 167 ? 23.613 7.936 -20.493 1.00 97.00 167 LEU A O 1
ATOM 1303 N N . ALA A 1 168 ? 25.604 8.338 -19.557 1.00 97.69 168 ALA A N 1
ATOM 1304 C CA . ALA A 1 168 ? 26.115 9.093 -20.699 1.00 97.69 168 ALA A CA 1
ATOM 1305 C C . ALA A 1 168 ? 26.226 8.239 -21.977 1.00 97.69 168 ALA A C 1
ATOM 1307 O O . ALA A 1 168 ? 25.958 8.737 -23.075 1.00 97.69 168 ALA A O 1
ATOM 1308 N N . VAL A 1 169 ? 26.592 6.958 -21.850 1.00 97.38 169 VAL A N 1
ATOM 1309 C CA . VAL A 1 169 ? 26.635 6.012 -22.975 1.00 97.38 169 VAL A CA 1
ATOM 1310 C C . VAL A 1 169 ? 25.230 5.707 -23.497 1.00 97.38 169 VAL A C 1
ATOM 1312 O O . VAL A 1 169 ? 25.024 5.778 -24.708 1.00 97.38 169 VAL A O 1
ATOM 1315 N N . VAL A 1 170 ? 24.260 5.440 -22.618 1.00 96.94 170 VAL A N 1
ATOM 1316 C CA . VAL A 1 170 ? 22.858 5.187 -23.005 1.00 96.94 170 VAL A CA 1
ATOM 1317 C C . VAL A 1 170 ? 22.267 6.397 -23.733 1.00 96.94 170 VAL A C 1
ATOM 1319 O O . VAL A 1 170 ? 21.758 6.261 -24.845 1.00 96.94 170 VAL A O 1
ATOM 1322 N N . ARG A 1 171 ? 22.456 7.608 -23.193 1.00 97.38 171 ARG A N 1
ATOM 1323 C CA . ARG A 1 171 ? 22.052 8.869 -23.845 1.00 97.38 171 ARG A CA 1
ATOM 1324 C C . ARG A 1 171 ? 22.683 9.060 -25.216 1.00 97.38 171 ARG A C 1
ATOM 1326 O O . ARG A 1 171 ? 22.052 9.585 -26.132 1.00 97.38 171 ARG A O 1
ATOM 1333 N N . LYS A 1 172 ? 23.946 8.655 -25.367 1.00 97.31 172 LYS A N 1
ATOM 1334 C CA . LYS A 1 172 ? 24.616 8.671 -26.665 1.00 97.31 172 LYS A CA 1
ATOM 1335 C C . LYS A 1 172 ? 23.949 7.693 -27.632 1.00 97.31 172 LYS A C 1
ATOM 1337 O O . LYS A 1 172 ? 23.657 8.095 -28.750 1.00 97.31 172 LYS A O 1
ATOM 1342 N N . TRP A 1 173 ? 23.668 6.457 -27.219 1.00 97.50 173 TRP A N 1
ATOM 1343 C CA . TRP A 1 173 ? 22.975 5.477 -28.065 1.00 97.50 173 TRP A CA 1
ATOM 1344 C C . TRP A 1 173 ? 21.562 5.913 -28.456 1.00 97.50 173 TRP A C 1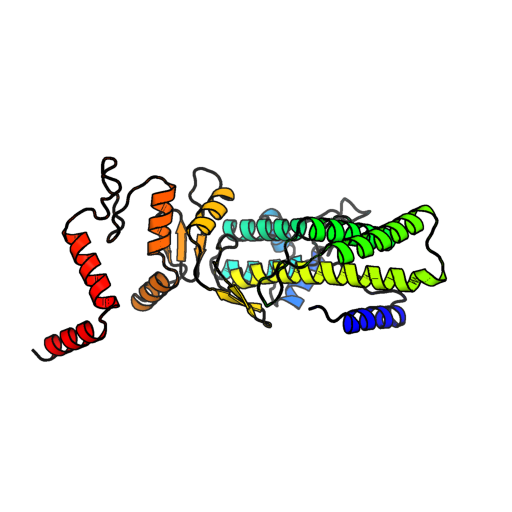
ATOM 1346 O O . TRP A 1 173 ? 21.161 5.655 -29.585 1.00 97.50 173 TRP A O 1
ATOM 1356 N N . ARG A 1 174 ? 20.842 6.635 -27.591 1.00 94.25 174 ARG A N 1
ATOM 1357 C CA . ARG A 1 174 ? 19.518 7.186 -27.923 1.00 94.25 174 ARG A CA 1
ATOM 1358 C C . ARG A 1 174 ? 19.580 8.223 -29.051 1.00 94.25 174 ARG A C 1
ATOM 1360 O O . ARG A 1 174 ? 18.691 8.266 -29.893 1.00 94.25 174 ARG A O 1
ATOM 1367 N N . ARG A 1 175 ? 20.644 9.036 -29.101 1.00 95.44 175 ARG A N 1
ATOM 1368 C CA . ARG A 1 175 ? 20.861 10.032 -30.170 1.00 95.44 175 ARG A CA 1
ATOM 1369 C C . ARG A 1 175 ? 21.457 9.437 -31.442 1.00 95.44 175 ARG A C 1
ATOM 1371 O O . ARG A 1 175 ? 21.020 9.770 -32.537 1.00 95.44 175 ARG A O 1
ATOM 1378 N N . ASP A 1 176 ? 22.477 8.601 -31.284 1.00 96.12 176 ASP A N 1
ATOM 1379 C CA . ASP A 1 176 ? 23.334 8.150 -32.385 1.00 96.12 176 ASP A CA 1
ATOM 1380 C C . ASP A 1 176 ? 22.866 6.805 -32.979 1.00 96.12 176 ASP A C 1
ATOM 1382 O O . ASP A 1 176 ? 23.357 6.382 -34.025 1.00 96.12 176 ASP A O 1
ATOM 1386 N N . GLY A 1 177 ? 21.928 6.126 -32.311 1.00 94.94 177 GLY A N 1
ATOM 1387 C CA . GLY A 1 177 ? 21.480 4.771 -32.618 1.00 94.94 177 GLY A CA 1
ATOM 1388 C C . GLY A 1 177 ? 22.226 3.695 -31.820 1.00 94.94 177 GLY A C 1
ATOM 1389 O O . GLY A 1 177 ? 23.435 3.773 -31.578 1.00 94.94 177 GLY A O 1
ATOM 1390 N N . LEU A 1 178 ? 21.493 2.649 -31.421 1.00 96.25 178 LEU A N 1
ATOM 1391 C CA . LEU A 1 178 ? 22.030 1.496 -30.697 1.00 96.25 178 LEU A CA 1
ATOM 1392 C C . LEU A 1 178 ? 22.830 0.575 -31.637 1.00 96.25 178 LEU A C 1
ATOM 1394 O O . LEU A 1 178 ? 22.259 0.062 -32.606 1.00 96.25 178 LEU A O 1
ATOM 1398 N N . PRO A 1 179 ? 24.126 0.304 -31.365 1.00 96.31 179 PRO A N 1
ATOM 1399 C CA . PRO A 1 179 ? 24.897 -0.637 -32.170 1.00 96.31 179 PRO A CA 1
ATOM 1400 C C . PRO A 1 179 ? 24.274 -2.037 -32.168 1.00 96.31 179 PRO A C 1
ATOM 1402 O O . PRO A 1 179 ? 23.944 -2.555 -31.104 1.00 96.31 179 PRO A O 1
ATOM 1405 N N . GLU A 1 180 ? 24.214 -2.688 -33.336 1.00 96.12 180 GLU A N 1
ATOM 1406 C CA . GLU A 1 180 ? 23.582 -4.010 -33.516 1.00 96.12 180 GLU A CA 1
ATOM 1407 C C . GLU A 1 180 ? 24.043 -5.035 -32.470 1.00 96.12 180 GLU A C 1
ATOM 1409 O O . GLU A 1 180 ? 23.236 -5.651 -31.784 1.00 96.12 180 GLU A O 1
ATOM 1414 N N . ARG A 1 181 ? 25.362 -5.123 -32.254 1.00 96.12 181 ARG A N 1
ATOM 1415 C CA . ARG A 1 181 ? 25.991 -6.041 -31.287 1.00 96.12 181 ARG A CA 1
ATOM 1416 C C . ARG A 1 181 ? 25.572 -5.835 -29.823 1.00 96.12 181 ARG A C 1
ATOM 1418 O O . ARG A 1 181 ? 25.989 -6.613 -28.979 1.00 96.12 181 ARG A O 1
ATOM 1425 N N . ARG A 1 182 ? 24.886 -4.733 -29.502 1.00 96.00 182 ARG A N 1
ATOM 1426 C CA . ARG A 1 182 ? 24.430 -4.377 -28.150 1.00 96.00 182 ARG A CA 1
ATOM 1427 C C . ARG A 1 182 ? 22.919 -4.472 -27.986 1.00 96.00 182 ARG A C 1
ATOM 1429 O O . ARG A 1 182 ? 22.455 -4.297 -26.867 1.00 96.00 182 ARG A O 1
ATOM 1436 N N . ARG A 1 183 ? 22.161 -4.730 -29.057 1.00 94.44 183 ARG A N 1
ATOM 1437 C CA . ARG A 1 183 ? 20.693 -4.762 -28.996 1.00 94.44 183 ARG A CA 1
ATOM 1438 C C . ARG A 1 183 ? 20.183 -5.765 -27.979 1.00 94.44 183 ARG A C 1
ATOM 1440 O O . ARG A 1 183 ? 19.363 -5.414 -27.146 1.00 94.44 183 ARG A O 1
ATOM 1447 N N . GLU A 1 184 ? 20.721 -6.976 -28.013 1.00 93.62 184 GLU A N 1
ATOM 1448 C CA . GLU A 1 184 ? 20.314 -8.036 -27.096 1.00 93.62 184 GLU A CA 1
ATOM 1449 C C . GLU A 1 184 ? 20.703 -7.736 -25.643 1.00 93.62 184 GLU A C 1
ATOM 1451 O O . GLU A 1 184 ? 19.857 -7.845 -24.760 1.00 93.62 184 GLU A O 1
ATOM 1456 N N . ASP A 1 185 ? 21.937 -7.277 -25.399 1.00 94.25 185 ASP A N 1
ATOM 1457 C CA . ASP A 1 185 ? 22.394 -6.874 -24.061 1.00 94.25 185 ASP A CA 1
ATOM 1458 C C . ASP A 1 185 ? 21.486 -5.785 -23.460 1.00 94.25 185 ASP A C 1
ATOM 1460 O O . ASP A 1 185 ? 21.107 -5.853 -22.291 1.00 94.25 185 ASP A O 1
ATOM 1464 N N . VAL A 1 186 ? 21.140 -4.775 -24.268 1.00 95.50 186 VAL A N 1
ATOM 1465 C CA . VAL A 1 186 ? 20.283 -3.654 -23.863 1.00 95.50 186 VAL A CA 1
ATOM 1466 C C . VAL A 1 186 ? 18.853 -4.119 -23.618 1.00 95.50 186 VAL A C 1
ATOM 1468 O O . VAL A 1 186 ? 18.312 -3.805 -22.562 1.00 95.50 186 VAL A O 1
ATOM 1471 N N . ALA A 1 187 ? 18.278 -4.918 -24.518 1.00 93.75 187 ALA A N 1
ATOM 1472 C CA . ALA A 1 187 ? 16.932 -5.461 -24.354 1.00 93.75 187 ALA A CA 1
ATOM 1473 C C . ALA A 1 187 ? 16.817 -6.317 -23.090 1.00 93.75 187 ALA A C 1
ATOM 1475 O O . ALA A 1 187 ? 15.881 -6.173 -22.305 1.00 93.75 187 ALA A O 1
ATOM 1476 N N . LYS A 1 188 ? 17.819 -7.162 -22.834 1.00 94.44 188 LYS A N 1
ATOM 1477 C CA . LYS A 1 188 ? 17.879 -7.989 -21.630 1.00 94.44 188 LYS A CA 1
ATOM 1478 C C . LYS A 1 188 ? 18.030 -7.148 -20.363 1.00 94.44 188 LYS A C 1
ATOM 1480 O O . LYS A 1 188 ? 17.404 -7.449 -19.349 1.00 94.44 188 LYS A O 1
ATOM 1485 N N . TYR A 1 189 ? 18.829 -6.081 -20.398 1.00 94.38 189 TYR A N 1
ATOM 1486 C CA . TYR A 1 189 ? 18.981 -5.196 -19.243 1.00 94.38 189 TYR A CA 1
ATOM 1487 C C . TYR A 1 189 ? 17.711 -4.380 -18.971 1.00 94.38 189 TYR A C 1
ATOM 1489 O O . TYR A 1 189 ? 17.268 -4.323 -17.826 1.00 94.38 189 TYR A O 1
ATOM 1497 N N . ALA A 1 190 ? 17.070 -3.842 -20.010 1.00 93.81 190 ALA A N 1
ATOM 1498 C CA . ALA A 1 190 ? 15.786 -3.156 -19.891 1.00 93.81 190 ALA A CA 1
ATOM 1499 C C . ALA A 1 190 ? 14.700 -4.104 -19.364 1.00 93.81 190 ALA A C 1
ATOM 1501 O O . ALA A 1 190 ? 13.950 -3.747 -18.462 1.00 93.81 190 ALA A O 1
ATOM 1502 N N . TYR A 1 191 ? 14.666 -5.352 -19.838 1.00 93.38 191 TYR A N 1
ATOM 1503 C CA . TYR A 1 191 ? 13.766 -6.384 -19.322 1.00 93.38 191 TYR A CA 1
ATOM 1504 C C . TYR A 1 191 ? 13.935 -6.629 -17.815 1.00 93.38 191 TYR A C 1
ATOM 1506 O O . TYR A 1 191 ? 12.942 -6.720 -17.095 1.00 93.38 191 TYR A O 1
ATOM 1514 N N . ARG A 1 192 ? 15.177 -6.668 -17.311 1.00 93.75 192 ARG A N 1
ATOM 1515 C CA . ARG A 1 192 ? 15.446 -6.779 -15.865 1.00 93.75 192 ARG A CA 1
ATOM 1516 C C . ARG A 1 192 ? 14.942 -5.572 -15.083 1.00 93.75 192 ARG A C 1
ATOM 1518 O O . ARG A 1 192 ? 14.404 -5.761 -13.998 1.00 93.75 192 ARG A O 1
ATOM 1525 N N . VAL A 1 193 ? 15.113 -4.362 -15.617 1.00 92.25 193 VAL A N 1
ATOM 1526 C CA . VAL A 1 193 ? 14.603 -3.135 -14.986 1.00 92.25 193 VAL A CA 1
ATOM 1527 C C . VAL A 1 193 ? 13.078 -3.189 -14.882 1.00 92.25 193 VAL A C 1
ATOM 1529 O O . VAL A 1 193 ? 12.551 -3.027 -13.786 1.00 92.25 193 VAL A O 1
ATOM 1532 N N . ARG A 1 194 ? 12.376 -3.538 -15.971 1.00 91.44 194 ARG A N 1
ATOM 1533 C CA . ARG A 1 194 ? 10.910 -3.709 -15.957 1.00 91.44 194 ARG A CA 1
ATOM 1534 C C . ARG A 1 194 ? 10.469 -4.764 -14.936 1.00 91.44 194 ARG A C 1
ATOM 1536 O O . ARG A 1 194 ? 9.564 -4.519 -14.145 1.00 91.44 194 ARG A O 1
ATOM 1543 N N . ALA A 1 195 ? 11.159 -5.908 -14.890 1.00 92.06 195 ALA A N 1
ATOM 1544 C CA . ALA A 1 195 ? 10.907 -6.958 -13.900 1.00 92.06 195 ALA A CA 1
ATOM 1545 C C . ALA A 1 195 ? 11.068 -6.446 -12.463 1.00 92.06 195 ALA A C 1
ATOM 1547 O O . ALA A 1 195 ? 10.260 -6.750 -11.588 1.00 92.06 195 ALA A O 1
ATOM 1548 N N . GLN A 1 196 ? 12.133 -5.683 -12.212 1.00 90.81 196 GLN A N 1
ATOM 1549 C CA . GLN A 1 196 ? 12.418 -5.120 -10.903 1.00 90.81 196 GLN A CA 1
ATOM 1550 C C . GLN A 1 196 ? 11.339 -4.131 -10.468 1.00 90.81 196 GLN A C 1
ATOM 1552 O O . GLN A 1 196 ? 10.889 -4.222 -9.326 1.00 90.81 196 GLN A O 1
ATOM 1557 N N . ASN A 1 197 ? 10.905 -3.244 -11.362 1.00 90.06 197 ASN A N 1
ATOM 1558 C CA . ASN A 1 197 ? 9.866 -2.262 -11.069 1.00 90.06 197 ASN A CA 1
ATOM 1559 C C . ASN A 1 197 ? 8.528 -2.952 -10.748 1.00 90.06 197 ASN A C 1
ATOM 1561 O O . ASN A 1 197 ? 7.930 -2.661 -9.709 1.00 90.06 197 ASN A O 1
ATOM 1565 N N . ASP A 1 198 ? 8.117 -3.950 -11.542 1.00 91.25 198 ASP A N 1
ATOM 1566 C CA . ASP A 1 198 ? 6.907 -4.743 -11.269 1.00 91.25 198 ASP A CA 1
ATOM 1567 C C . ASP A 1 198 ? 6.998 -5.484 -9.927 1.00 91.25 198 ASP A C 1
ATOM 1569 O O . ASP A 1 198 ? 6.058 -5.451 -9.133 1.00 91.25 198 ASP A O 1
ATOM 1573 N N . ILE A 1 199 ? 8.132 -6.130 -9.632 1.00 90.44 199 ILE A N 1
ATOM 1574 C CA . ILE A 1 199 ? 8.306 -6.887 -8.384 1.00 90.44 199 ILE A CA 1
ATOM 1575 C C . ILE A 1 199 ? 8.287 -5.960 -7.166 1.00 90.44 199 ILE A C 1
ATOM 1577 O O . ILE A 1 199 ? 7.643 -6.287 -6.170 1.00 90.44 199 ILE A O 1
ATOM 1581 N N . VAL A 1 200 ? 8.978 -4.818 -7.217 1.00 89.50 200 VAL A N 1
ATOM 1582 C CA . VAL A 1 200 ? 8.988 -3.850 -6.108 1.00 89.50 200 VAL A CA 1
ATOM 1583 C C . VAL A 1 200 ? 7.581 -3.307 -5.866 1.00 89.50 200 VAL A C 1
ATOM 1585 O O . VAL A 1 200 ? 7.120 -3.321 -4.723 1.00 89.50 200 VAL A O 1
ATOM 1588 N N . THR A 1 201 ? 6.874 -2.917 -6.928 1.00 91.69 201 THR A N 1
ATOM 1589 C CA . THR A 1 201 ? 5.492 -2.425 -6.836 1.00 91.69 201 THR A CA 1
ATOM 1590 C C . THR A 1 201 ? 4.571 -3.492 -6.249 1.00 91.69 201 THR A C 1
ATOM 1592 O O . THR A 1 201 ? 3.840 -3.227 -5.293 1.00 91.69 201 THR A O 1
ATOM 1595 N N . LEU A 1 202 ? 4.673 -4.734 -6.733 1.00 91.94 202 LEU A N 1
ATOM 1596 C CA . LEU A 1 202 ? 3.906 -5.866 -6.216 1.00 91.94 202 LEU A CA 1
ATOM 1597 C C . LEU A 1 202 ? 4.183 -6.125 -4.735 1.00 91.94 202 LEU A C 1
ATOM 1599 O O . LEU A 1 202 ? 3.245 -6.355 -3.977 1.00 91.94 202 LEU A O 1
ATOM 1603 N N . MET A 1 203 ? 5.445 -6.064 -4.303 1.00 89.44 203 MET A N 1
ATOM 1604 C CA . MET A 1 203 ? 5.806 -6.236 -2.894 1.00 89.44 203 MET A CA 1
ATOM 1605 C C . MET A 1 203 ? 5.181 -5.157 -2.002 1.00 89.44 203 MET A C 1
ATOM 1607 O O . MET A 1 203 ? 4.710 -5.479 -0.911 1.00 89.44 203 MET A O 1
ATOM 1611 N N . MET A 1 204 ? 5.162 -3.896 -2.446 1.00 90.75 204 MET A N 1
ATOM 1612 C CA . MET A 1 204 ? 4.553 -2.800 -1.684 1.00 90.75 204 MET A CA 1
ATOM 1613 C C . MET A 1 204 ? 3.031 -2.955 -1.604 1.00 90.75 204 MET A C 1
ATOM 1615 O O . MET A 1 204 ? 2.470 -2.937 -0.508 1.00 90.75 204 MET A O 1
ATOM 1619 N N . VAL A 1 205 ? 2.379 -3.212 -2.742 1.00 93.56 205 VAL A N 1
ATOM 1620 C CA . VAL A 1 205 ? 0.928 -3.433 -2.822 1.00 93.56 205 VAL A CA 1
ATOM 1621 C C . VAL A 1 205 ? 0.495 -4.648 -1.997 1.00 93.56 205 VAL A C 1
ATOM 1623 O O . VAL A 1 205 ? -0.460 -4.567 -1.224 1.00 93.56 205 VAL A O 1
ATOM 1626 N N . GLU A 1 206 ? 1.197 -5.780 -2.091 1.00 92.19 206 GLU A N 1
ATOM 1627 C CA . GLU A 1 206 ? 0.863 -6.958 -1.284 1.00 92.19 206 GLU A CA 1
ATOM 1628 C C . GLU A 1 206 ? 1.160 -6.765 0.204 1.00 92.19 206 GLU A C 1
ATOM 1630 O O . GLU A 1 206 ? 0.455 -7.344 1.031 1.00 92.19 206 GLU A O 1
ATOM 1635 N N . GLY A 1 207 ? 2.120 -5.911 0.568 1.00 90.94 207 GLY A N 1
ATOM 1636 C CA . GLY A 1 207 ? 2.330 -5.489 1.952 1.00 90.94 207 GLY A CA 1
ATOM 1637 C C . GLY A 1 207 ? 1.126 -4.747 2.528 1.00 90.94 207 GLY A C 1
ATOM 1638 O O . GLY A 1 207 ? 0.623 -5.104 3.600 1.00 90.94 207 GLY A O 1
ATOM 1639 N N . ASP A 1 208 ? 0.600 -3.773 1.785 1.00 92.69 208 ASP A N 1
ATOM 1640 C CA . ASP A 1 208 ? -0.613 -3.047 2.168 1.00 92.69 208 ASP A CA 1
ATOM 1641 C C . ASP A 1 208 ? -1.830 -3.981 2.234 1.00 92.69 208 ASP A C 1
ATOM 1643 O O . ASP A 1 208 ? -2.605 -3.952 3.195 1.00 92.69 208 ASP A O 1
ATOM 1647 N N . ARG A 1 209 ? -1.972 -4.895 1.272 1.00 95.38 209 ARG A N 1
ATOM 1648 C CA . ARG A 1 209 ? -3.057 -5.886 1.265 1.00 95.38 209 ARG A CA 1
ATOM 1649 C C . ARG A 1 209 ? -2.940 -6.906 2.392 1.00 95.38 209 ARG A C 1
ATOM 1651 O O . ARG A 1 209 ? -3.961 -7.288 2.961 1.00 95.38 209 ARG A O 1
ATOM 1658 N N . ALA A 1 210 ? -1.735 -7.340 2.754 1.00 93.50 210 ALA A N 1
ATOM 1659 C CA . ALA A 1 210 ? -1.505 -8.213 3.904 1.00 93.50 210 ALA A CA 1
ATOM 1660 C C . ALA A 1 210 ? -1.959 -7.542 5.207 1.00 93.50 210 ALA A C 1
ATOM 1662 O O . ALA A 1 210 ? -2.640 -8.160 6.028 1.00 93.50 210 ALA A O 1
ATOM 1663 N N . LYS A 1 211 ? -1.682 -6.246 5.354 1.00 94.44 211 LYS A N 1
ATOM 1664 C CA . LYS A 1 211 ? -2.170 -5.430 6.468 1.00 94.44 211 LYS A CA 1
ATOM 1665 C C . LYS A 1 211 ? -3.703 -5.323 6.496 1.00 94.44 211 LYS A C 1
ATOM 1667 O O . LYS A 1 211 ? -4.293 -5.480 7.567 1.00 94.44 211 LYS A O 1
ATOM 1672 N N . LEU A 1 212 ? -4.360 -5.158 5.341 1.00 95.94 212 LEU A N 1
ATOM 1673 C CA . LEU A 1 212 ? -5.830 -5.213 5.247 1.00 95.94 212 LEU A CA 1
ATOM 1674 C C . LEU A 1 212 ? -6.379 -6.585 5.671 1.00 95.94 212 LEU A C 1
ATOM 1676 O O . LEU A 1 212 ? -7.308 -6.649 6.475 1.00 95.94 212 LEU A O 1
ATOM 1680 N N . ARG A 1 213 ? -5.781 -7.683 5.181 1.00 94.62 213 ARG A N 1
ATOM 1681 C CA . ARG A 1 213 ? -6.148 -9.067 5.552 1.00 94.62 213 ARG A CA 1
ATOM 1682 C C . ARG A 1 213 ? -5.984 -9.322 7.053 1.00 94.62 213 ARG A C 1
ATOM 1684 O O . ARG A 1 213 ? -6.761 -10.071 7.632 1.00 94.62 213 ARG A O 1
ATOM 1691 N N . ALA A 1 214 ? -5.011 -8.673 7.690 1.00 93.00 214 ALA A N 1
ATOM 1692 C CA . ALA A 1 214 ? -4.806 -8.720 9.136 1.00 93.00 214 ALA A CA 1
ATOM 1693 C C . ALA A 1 214 ? -5.789 -7.833 9.936 1.00 93.00 214 ALA A C 1
ATOM 1695 O O . ALA A 1 214 ? -5.702 -7.772 11.162 1.00 93.00 214 ALA A O 1
ATOM 1696 N N . GLY A 1 215 ? -6.734 -7.156 9.274 1.00 94.94 215 GLY A N 1
ATOM 1697 C CA . GLY A 1 215 ? -7.786 -6.372 9.922 1.00 94.94 215 GLY A CA 1
ATOM 1698 C C . GLY A 1 215 ? -7.401 -4.926 10.240 1.00 94.94 215 GLY A C 1
ATOM 1699 O O . GLY A 1 215 ? -8.055 -4.301 11.074 1.00 94.94 215 GLY A O 1
ATOM 1700 N N . TYR A 1 216 ? -6.358 -4.383 9.608 1.00 96.44 216 TYR A N 1
ATOM 1701 C CA . TYR A 1 216 ? -5.880 -3.020 9.848 1.00 96.44 216 TYR A CA 1
ATOM 1702 C C . TYR A 1 216 ? -6.175 -2.099 8.668 1.00 96.44 216 TYR A C 1
ATOM 1704 O O . TYR A 1 216 ? -5.906 -2.449 7.523 1.00 96.44 216 TYR A O 1
ATOM 1712 N N . SER A 1 217 ? -6.669 -0.887 8.936 1.00 95.44 217 SER A N 1
ATOM 1713 C CA . SER A 1 217 ? -6.828 0.146 7.905 1.00 95.44 217 SER A CA 1
ATOM 1714 C C . SER A 1 217 ? -5.489 0.499 7.244 1.00 95.44 217 SER A C 1
ATOM 1716 O O . SER A 1 217 ? -4.454 0.490 7.916 1.00 95.44 217 SER A O 1
ATOM 1718 N N . PRO A 1 218 ? -5.495 0.929 5.969 1.00 93.69 218 PRO A N 1
ATOM 1719 C CA . PRO A 1 218 ? -4.284 1.320 5.238 1.00 93.69 218 PRO A CA 1
ATOM 1720 C C . PRO A 1 218 ? -3.565 2.525 5.871 1.00 93.69 218 PRO A C 1
ATOM 1722 O O . PRO A 1 218 ? -2.370 2.703 5.682 1.00 93.69 218 PRO A O 1
ATOM 1725 N N . THR A 1 219 ? -4.238 3.299 6.720 1.00 94.69 219 THR A N 1
ATOM 1726 C CA . THR A 1 219 ? -3.662 4.438 7.449 1.00 94.69 219 THR A CA 1
ATOM 1727 C C . THR A 1 219 ? -3.001 4.065 8.780 1.00 94.69 219 THR A C 1
ATOM 1729 O O . THR A 1 219 ? -2.421 4.931 9.432 1.00 94.69 219 THR A O 1
ATOM 1732 N N . VAL A 1 220 ? -3.076 2.800 9.216 1.00 95.38 220 VAL A N 1
ATOM 1733 C CA . VAL A 1 220 ? -2.399 2.343 10.439 1.00 95.38 220 VAL A CA 1
ATOM 1734 C C . VAL A 1 220 ? -0.910 2.189 10.171 1.00 95.38 220 VAL A C 1
ATOM 1736 O O . VAL A 1 220 ? -0.501 1.415 9.303 1.00 95.38 220 VAL A O 1
ATOM 1739 N N . HIS A 1 221 ? -0.095 2.897 10.944 1.00 93.62 221 HIS A N 1
ATOM 1740 C CA . HIS A 1 221 ? 1.355 2.809 10.868 1.00 93.62 221 HIS A CA 1
ATOM 1741 C C . HIS A 1 221 ? 1.917 2.095 12.087 1.00 93.62 221 HIS A C 1
ATOM 1743 O O . HIS A 1 221 ? 1.547 2.368 13.230 1.00 93.62 221 HIS A O 1
ATOM 1749 N N . PHE A 1 222 ? 2.852 1.194 11.825 1.00 92.69 222 PHE A N 1
ATOM 1750 C CA . PHE A 1 222 ? 3.572 0.441 12.837 1.00 92.69 222 PHE A CA 1
ATOM 1751 C C . PHE A 1 222 ? 4.997 0.971 12.910 1.00 92.69 222 PHE A C 1
ATOM 1753 O O . PHE A 1 222 ? 5.574 1.331 11.886 1.00 92.69 222 PHE A O 1
ATOM 1760 N N . ARG A 1 223 ? 5.567 1.020 14.117 1.00 87.62 223 ARG A N 1
ATOM 1761 C CA . ARG A 1 223 ? 6.967 1.441 14.306 1.00 87.62 223 ARG A CA 1
ATOM 1762 C C . ARG A 1 223 ? 7.935 0.529 13.566 1.00 87.62 223 ARG A C 1
ATOM 1764 O O . ARG A 1 223 ? 8.925 0.989 13.017 1.00 87.62 223 ARG A O 1
ATOM 1771 N N . GLU A 1 224 ? 7.606 -0.753 13.565 1.00 82.25 224 GLU A N 1
ATOM 1772 C CA . GLU A 1 224 ? 8.292 -1.819 12.854 1.00 82.25 224 GLU A CA 1
ATOM 1773 C C . GLU A 1 224 ? 7.211 -2.784 12.354 1.00 82.25 224 GLU A C 1
ATOM 1775 O O . GLU A 1 224 ? 6.152 -2.919 12.970 1.00 82.25 224 GLU A O 1
ATOM 1780 N N . HIS A 1 225 ? 7.435 -3.431 11.222 1.00 79.19 225 HIS A N 1
ATOM 1781 C CA . HIS A 1 225 ? 6.604 -4.545 10.778 1.00 79.19 225 HIS A CA 1
ATOM 1782 C C . HIS A 1 225 ? 7.435 -5.440 9.872 1.00 79.19 225 HIS A C 1
ATOM 1784 O O . HIS A 1 225 ? 8.408 -4.991 9.259 1.00 79.19 225 HIS A O 1
ATOM 1790 N N . GLN A 1 226 ? 7.052 -6.708 9.806 1.00 74.94 226 GLN A N 1
ATOM 1791 C CA . GLN A 1 226 ? 7.620 -7.658 8.864 1.00 74.94 226 GLN A CA 1
ATOM 1792 C C . GLN A 1 226 ? 6.500 -8.235 8.008 1.00 74.94 226 GLN A C 1
ATOM 1794 O O . GLN A 1 226 ? 5.405 -8.518 8.496 1.00 74.94 226 GLN A O 1
ATOM 1799 N N . ILE A 1 227 ? 6.796 -8.389 6.721 1.00 71.00 227 ILE A N 1
ATOM 1800 C CA . ILE A 1 227 ? 5.966 -9.142 5.789 1.00 71.00 227 ILE A CA 1
ATOM 1801 C C . ILE A 1 227 ? 6.677 -10.477 5.589 1.00 71.00 227 ILE A C 1
ATOM 1803 O O . ILE A 1 227 ? 7.808 -10.519 5.097 1.00 71.00 227 ILE A O 1
ATOM 1807 N N . GLY A 1 228 ? 6.042 -11.552 6.043 1.00 71.88 228 GLY A N 1
ATOM 1808 C CA . GLY A 1 228 ? 6.534 -12.910 5.872 1.00 71.88 228 GLY A CA 1
ATOM 1809 C C . GLY A 1 228 ? 6.540 -13.334 4.397 1.00 71.88 228 GLY A C 1
ATOM 1810 O O . GLY A 1 228 ? 5.848 -12.739 3.568 1.00 71.88 228 GLY A O 1
ATOM 1811 N N . PRO A 1 229 ? 7.301 -14.384 4.042 1.00 67.62 229 PRO A N 1
ATOM 1812 C CA . PRO A 1 229 ? 7.388 -14.889 2.668 1.00 67.62 229 PRO A CA 1
ATOM 1813 C C . PRO A 1 229 ? 6.052 -15.426 2.122 1.00 67.62 229 PRO A C 1
ATOM 1815 O O . PRO A 1 229 ? 5.890 -15.558 0.915 1.00 67.62 229 PRO A O 1
ATOM 1818 N N . ASP A 1 230 ? 5.097 -15.725 2.999 1.00 70.81 230 ASP A N 1
ATOM 1819 C CA . ASP A 1 230 ? 3.726 -16.152 2.708 1.00 70.81 230 ASP A CA 1
ATOM 1820 C C . ASP A 1 230 ? 2.713 -14.993 2.765 1.00 70.81 230 ASP A C 1
ATOM 1822 O O . ASP A 1 230 ? 1.511 -15.220 2.899 1.00 70.81 230 ASP A O 1
ATOM 1826 N N . ALA A 1 231 ? 3.195 -13.747 2.693 1.00 69.44 231 ALA A N 1
ATOM 1827 C CA . ALA A 1 231 ? 2.403 -12.534 2.879 1.00 69.44 231 ALA A CA 1
ATOM 1828 C C . ALA A 1 231 ? 1.692 -12.462 4.246 1.00 69.44 231 ALA A C 1
ATOM 1830 O O . ALA A 1 231 ? 0.685 -11.762 4.392 1.00 69.44 231 ALA A O 1
ATOM 1831 N N . THR A 1 232 ? 2.208 -13.158 5.268 1.00 77.69 232 THR A N 1
ATOM 1832 C CA . THR A 1 232 ? 1.776 -12.926 6.650 1.00 77.69 232 THR A CA 1
ATOM 1833 C C . THR A 1 232 ? 2.254 -11.564 7.130 1.00 77.69 232 THR A C 1
ATOM 1835 O O . THR A 1 232 ? 3.383 -11.148 6.878 1.00 77.69 232 THR A O 1
ATOM 1838 N N . PHE A 1 233 ? 1.371 -10.847 7.817 1.00 82.25 233 PHE A N 1
ATOM 1839 C CA . PHE A 1 233 ? 1.673 -9.547 8.394 1.00 82.25 233 PHE A CA 1
ATOM 1840 C C . PHE A 1 233 ? 1.868 -9.709 9.899 1.00 82.25 233 PHE A C 1
ATOM 1842 O O . PHE A 1 233 ? 0.913 -10.053 10.598 1.00 82.25 233 PHE A O 1
ATOM 1849 N N . ASP A 1 234 ? 3.087 -9.468 10.385 1.00 82.56 234 ASP A N 1
ATOM 1850 C CA . ASP A 1 234 ? 3.390 -9.461 11.818 1.00 82.56 234 ASP A CA 1
ATOM 1851 C C . ASP A 1 234 ? 3.525 -8.008 12.310 1.00 82.56 234 ASP A C 1
ATOM 1853 O O . ASP A 1 234 ? 4.564 -7.363 12.093 1.00 82.56 234 ASP A O 1
ATOM 1857 N N . PRO A 1 235 ? 2.457 -7.431 12.894 1.00 81.44 235 PRO A N 1
ATOM 1858 C CA . PRO A 1 235 ? 2.488 -6.062 13.374 1.00 81.44 235 PRO A CA 1
ATOM 1859 C C . PRO A 1 235 ? 3.332 -5.948 14.644 1.00 81.44 235 PRO A C 1
ATOM 1861 O O . PRO A 1 235 ? 3.037 -6.587 15.656 1.00 81.44 235 PRO A O 1
ATOM 1864 N N . ALA A 1 236 ? 4.299 -5.027 14.661 1.00 84.19 236 ALA A N 1
ATOM 1865 C CA . ALA A 1 236 ? 4.846 -4.560 15.930 1.00 84.19 236 ALA A CA 1
ATOM 1866 C C . ALA A 1 236 ? 3.881 -3.553 16.592 1.00 84.19 236 ALA A C 1
ATOM 1868 O O . ALA A 1 236 ? 2.660 -3.576 16.423 1.00 84.19 236 ALA A O 1
ATOM 1869 N N . GLN A 1 237 ? 4.420 -2.627 17.383 1.00 89.56 237 GLN A N 1
ATOM 1870 C CA . GLN A 1 237 ? 3.615 -1.610 18.046 1.00 89.56 237 GLN A CA 1
ATOM 1871 C C . GLN A 1 237 ? 3.099 -0.548 17.054 1.00 89.56 237 GLN A C 1
ATOM 1873 O O . GLN A 1 237 ? 3.891 0.064 16.334 1.00 89.56 237 GLN A O 1
ATOM 1878 N N . ILE A 1 238 ? 1.793 -0.255 17.103 1.00 94.69 238 ILE A N 1
ATOM 1879 C CA . ILE A 1 238 ? 1.178 0.871 16.380 1.00 94.69 238 ILE A CA 1
ATOM 1880 C C . ILE A 1 238 ? 1.781 2.202 16.857 1.00 94.69 238 ILE A C 1
ATOM 1882 O O . ILE A 1 238 ? 1.878 2.469 18.064 1.00 94.69 238 ILE A O 1
ATOM 1886 N N . ASP A 1 239 ? 2.155 3.056 15.904 1.00 95.19 239 ASP A N 1
ATOM 1887 C CA . ASP A 1 239 ? 2.461 4.461 16.144 1.00 95.19 239 ASP A CA 1
ATOM 1888 C C . ASP A 1 239 ? 1.180 5.292 16.036 1.00 95.19 239 ASP A C 1
ATOM 1890 O O . ASP A 1 239 ? 0.747 5.683 14.949 1.00 95.19 239 ASP A O 1
ATOM 1894 N N . TRP A 1 240 ? 0.536 5.534 17.179 1.00 95.50 240 TRP A N 1
ATOM 1895 C CA . TRP A 1 240 ? -0.740 6.242 17.214 1.00 95.50 240 TRP A CA 1
ATOM 1896 C C . TRP A 1 240 ? -0.645 7.722 16.827 1.00 95.50 240 TRP A C 1
ATOM 1898 O O . TRP A 1 240 ? -1.613 8.241 16.277 1.00 95.50 240 TRP A O 1
ATOM 1908 N N . ASP A 1 241 ? 0.482 8.405 17.075 1.00 93.75 241 ASP A N 1
ATOM 1909 C CA . ASP A 1 241 ? 0.621 9.821 16.691 1.00 93.75 241 ASP A CA 1
ATOM 1910 C C . ASP A 1 241 ? 0.655 9.942 15.172 1.00 93.75 241 ASP A C 1
ATOM 1912 O O . ASP A 1 241 ? -0.135 10.694 14.595 1.00 93.75 241 ASP A O 1
ATOM 1916 N N . TRP A 1 242 ? 1.493 9.130 14.527 1.00 94.06 242 TRP A N 1
ATOM 1917 C CA . TRP A 1 242 ? 1.585 9.123 13.077 1.00 94.06 242 TRP A CA 1
ATOM 1918 C C . TRP A 1 242 ? 0.304 8.587 12.423 1.00 94.06 242 TRP A C 1
ATOM 1920 O O . TRP A 1 242 ? -0.219 9.216 11.506 1.00 94.06 242 TRP A O 1
ATOM 1930 N N . THR A 1 243 ? -0.265 7.493 12.945 1.00 95.38 243 THR A N 1
ATOM 1931 C CA . THR A 1 243 ? -1.528 6.908 12.452 1.00 95.38 243 THR A CA 1
ATOM 1932 C C . THR A 1 243 ? -2.667 7.922 12.472 1.00 95.38 243 THR A C 1
ATOM 1934 O O . THR A 1 243 ? -3.349 8.097 11.466 1.00 95.38 243 THR A O 1
ATOM 1937 N N . ILE A 1 244 ? -2.877 8.626 13.591 1.00 94.44 244 ILE A N 1
ATOM 1938 C CA . ILE A 1 244 ? -3.974 9.594 13.689 1.00 94.44 244 ILE A CA 1
ATOM 1939 C C . ILE A 1 244 ? -3.740 10.771 12.745 1.00 94.44 244 ILE A C 1
ATOM 1941 O O . ILE A 1 244 ? -4.673 11.175 12.054 1.00 94.44 244 ILE A O 1
ATOM 1945 N N . ARG A 1 245 ? -2.521 11.325 12.689 1.00 91.31 245 ARG A N 1
ATOM 1946 C CA . ARG A 1 245 ? -2.204 12.443 11.785 1.00 91.31 245 ARG A CA 1
ATOM 1947 C C . ARG A 1 245 ? -2.407 12.068 10.325 1.00 91.31 245 ARG A C 1
ATOM 1949 O O . ARG A 1 245 ? -3.053 12.817 9.601 1.00 91.31 245 ARG A O 1
ATOM 1956 N N . HIS A 1 246 ? -1.889 10.913 9.918 1.00 90.38 246 HIS A N 1
ATOM 1957 C CA . HIS A 1 246 ? -2.012 10.440 8.550 1.00 90.38 246 HIS A CA 1
ATOM 1958 C C . HIS A 1 246 ? -3.475 10.159 8.197 1.00 90.38 246 HIS A C 1
ATOM 1960 O O . HIS A 1 246 ? -3.965 10.674 7.199 1.00 90.38 246 HIS A O 1
ATOM 1966 N N . ALA A 1 247 ? -4.216 9.453 9.057 1.00 92.31 247 ALA A N 1
ATOM 1967 C CA . ALA A 1 247 ? -5.637 9.205 8.832 1.00 92.31 247 ALA A CA 1
ATOM 1968 C C . ALA A 1 247 ? -6.454 10.509 8.780 1.00 92.31 247 ALA A C 1
ATOM 1970 O O . ALA A 1 247 ? -7.345 10.639 7.949 1.00 92.31 247 ALA A O 1
ATOM 1971 N N . SER A 1 248 ? -6.118 11.497 9.618 1.00 89.75 248 SER A N 1
ATOM 1972 C CA . SER A 1 248 ? -6.781 12.810 9.623 1.00 89.75 248 SER A CA 1
ATOM 1973 C C . SER A 1 248 ? -6.499 13.607 8.350 1.00 89.75 248 SER A C 1
ATOM 1975 O O . SER A 1 248 ? -7.366 14.346 7.906 1.00 89.75 248 SER A O 1
ATOM 1977 N N . ALA A 1 249 ? -5.316 13.451 7.748 1.00 88.00 249 ALA A N 1
ATOM 1978 C CA . ALA A 1 249 ? -4.978 14.083 6.474 1.00 88.00 249 ALA A CA 1
ATOM 1979 C C . ALA A 1 249 ? -5.771 13.504 5.285 1.00 88.00 249 ALA A C 1
ATOM 1981 O O . ALA A 1 249 ? -5.890 14.176 4.267 1.00 88.00 249 ALA A O 1
ATOM 1982 N N . GLN A 1 250 ? -6.310 12.286 5.422 1.00 85.75 250 GLN A N 1
ATOM 1983 C CA . GLN A 1 250 ? -7.124 11.614 4.398 1.00 85.75 250 GLN A CA 1
ATOM 1984 C C . GLN A 1 250 ? -8.638 11.733 4.639 1.00 85.75 250 GLN A C 1
ATOM 1986 O O . GLN A 1 250 ? -9.427 11.308 3.799 1.00 85.75 250 GLN A O 1
ATOM 1991 N N . ALA A 1 251 ? -9.063 12.247 5.795 1.00 83.19 251 ALA A N 1
ATOM 1992 C CA . ALA A 1 251 ? -10.473 12.385 6.145 1.00 83.19 251 ALA A CA 1
ATOM 1993 C C . ALA A 1 251 ? -11.011 13.765 5.748 1.00 83.19 251 ALA A C 1
ATOM 1995 O O . ALA A 1 251 ? -10.312 14.765 5.894 1.00 83.19 251 ALA A O 1
ATOM 1996 N N . ASP A 1 252 ? -12.278 13.827 5.328 1.00 79.69 252 ASP A N 1
ATOM 1997 C CA . ASP A 1 252 ? -12.964 15.093 5.058 1.00 79.69 252 ASP A CA 1
ATOM 1998 C C . ASP A 1 252 ? -13.209 15.865 6.371 1.00 79.69 252 ASP A C 1
ATOM 2000 O O . ASP A 1 252 ? -13.989 15.411 7.227 1.00 79.69 252 ASP A O 1
ATOM 2004 N N . PRO A 1 253 ? -12.593 17.048 6.565 1.00 72.06 253 PRO A N 1
ATOM 2005 C CA . PRO A 1 253 ? -12.822 17.843 7.762 1.00 72.06 253 PRO A CA 1
ATOM 2006 C C . PRO A 1 253 ? -14.292 18.287 7.864 1.00 72.06 253 PRO A C 1
ATOM 2008 O O . PRO A 1 253 ? -14.899 18.629 6.847 1.00 72.06 253 PRO A O 1
ATOM 2011 N N . PRO A 1 254 ? -14.880 18.347 9.075 1.00 74.69 254 PRO A N 1
ATOM 2012 C CA . PRO A 1 254 ? -14.268 18.159 10.396 1.00 74.69 254 PRO A CA 1
ATOM 2013 C C . PRO A 1 254 ? -14.414 16.728 10.955 1.00 74.69 254 PRO A C 1
ATOM 2015 O O . PRO A 1 254 ? -14.354 16.531 12.170 1.00 74.69 254 PRO A O 1
ATOM 2018 N N . THR A 1 255 ? -14.678 15.731 10.110 1.00 80.94 255 THR A N 1
ATOM 2019 C CA . THR A 1 255 ? -15.019 14.381 10.573 1.00 80.94 255 THR A CA 1
ATOM 2020 C C . THR A 1 255 ? -13.777 13.682 11.133 1.00 80.94 255 THR A C 1
ATOM 2022 O O . THR A 1 255 ? -12.745 13.665 10.460 1.00 80.94 255 THR A O 1
ATOM 2025 N N . PRO A 1 256 ? -13.832 13.083 12.339 1.00 84.88 256 PRO A N 1
ATOM 2026 C CA . PRO A 1 256 ? -12.720 12.278 12.817 1.00 84.88 256 PRO A CA 1
ATOM 2027 C C . PRO A 1 256 ? -12.458 11.107 11.859 1.00 84.88 256 PRO A C 1
ATOM 2029 O O . PRO A 1 256 ? -13.411 10.515 11.339 1.00 84.88 256 PRO A O 1
ATOM 2032 N N . PRO A 1 257 ? -11.188 10.748 11.620 1.00 88.31 257 PRO A N 1
ATOM 2033 C CA . PRO A 1 257 ? -10.870 9.660 10.719 1.00 88.31 257 PRO A CA 1
ATOM 2034 C C . PRO A 1 257 ? -11.339 8.327 11.299 1.00 88.31 257 PRO A C 1
ATOM 2036 O O . PRO A 1 257 ? -11.211 8.070 12.501 1.00 88.31 257 PRO A O 1
ATOM 2039 N N . LEU A 1 258 ? -11.836 7.462 10.420 1.00 92.88 258 LEU A N 1
ATOM 2040 C CA . LEU A 1 258 ? -12.164 6.088 10.761 1.00 92.88 258 LEU A CA 1
ATOM 2041 C C . LEU A 1 258 ? -10.899 5.230 10.633 1.00 92.88 258 LEU A C 1
ATOM 2043 O O . LEU A 1 258 ? -10.298 5.152 9.564 1.00 92.88 258 LEU A O 1
ATOM 2047 N N . VAL A 1 259 ? -10.487 4.607 11.736 1.00 95.88 259 VAL A N 1
ATOM 2048 C CA . VAL A 1 259 ? -9.288 3.766 11.813 1.00 95.88 259 VAL A CA 1
ATOM 2049 C C . VAL A 1 259 ? -9.678 2.386 12.321 1.00 95.88 259 VAL A C 1
ATOM 2051 O O . VAL A 1 259 ? -10.079 2.228 13.474 1.00 95.88 259 VAL A O 1
ATOM 2054 N N . ARG A 1 260 ? -9.551 1.371 11.472 1.00 97.00 260 ARG A N 1
ATOM 2055 C CA . ARG A 1 260 ? -9.764 -0.029 11.834 1.00 97.00 260 ARG A CA 1
ATOM 2056 C C . ARG A 1 260 ? -8.469 -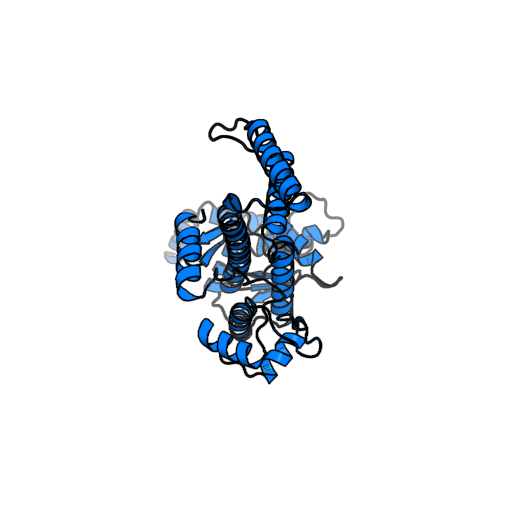0.671 12.310 1.00 97.00 260 ARG A C 1
ATOM 2058 O O . ARG A 1 260 ? -7.413 -0.504 11.702 1.00 97.00 260 ARG A O 1
ATOM 2065 N N . VAL A 1 261 ? -8.582 -1.439 13.384 1.00 96.25 261 VAL A N 1
ATOM 2066 C CA . VAL A 1 261 ? -7.559 -2.352 13.901 1.00 96.25 261 VAL A CA 1
ATOM 2067 C C . VAL A 1 261 ? -8.211 -3.693 14.224 1.00 96.25 261 VAL A C 1
ATOM 2069 O O . VAL A 1 261 ? -9.432 -3.762 14.379 1.00 96.25 261 VAL A O 1
ATOM 2072 N N . ASP A 1 262 ? -7.427 -4.759 14.388 1.00 92.00 262 ASP A N 1
ATOM 2073 C CA . ASP A 1 262 ? -7.998 -6.071 14.710 1.00 92.00 262 ASP A CA 1
ATOM 2074 C C . ASP A 1 262 ? -8.825 -6.027 16.016 1.00 92.00 262 ASP A C 1
ATOM 2076 O O . ASP A 1 262 ? -8.294 -5.835 17.120 1.00 92.00 262 ASP A O 1
ATOM 2080 N N . GLY A 1 263 ? -10.142 -6.196 15.849 1.00 94.25 263 GLY A N 1
ATOM 2081 C CA . GLY A 1 263 ? -11.177 -6.167 16.883 1.00 94.25 263 GLY A CA 1
ATOM 2082 C C . GLY A 1 263 ? -11.982 -4.865 16.985 1.00 94.25 263 GLY A C 1
ATOM 2083 O O . GLY A 1 263 ? -13.077 -4.900 17.551 1.00 94.25 263 GLY A O 1
ATOM 2084 N N . PHE A 1 264 ? -11.505 -3.739 16.437 1.00 97.50 264 PHE A N 1
ATOM 2085 C CA . PHE A 1 264 ? -12.129 -2.424 16.645 1.00 97.50 264 PHE A CA 1
ATOM 2086 C C . PHE A 1 264 ? -12.135 -1.516 15.412 1.00 97.50 264 PHE A C 1
ATOM 2088 O O . PHE A 1 264 ? -11.211 -1.500 14.607 1.00 97.50 264 PHE A O 1
ATOM 2095 N N . VAL A 1 265 ? -13.158 -0.671 15.340 1.00 97.06 265 VAL A N 1
ATOM 2096 C CA . VAL A 1 265 ? -13.202 0.547 14.533 1.00 97.06 265 VAL A CA 1
ATOM 2097 C C . VAL A 1 265 ? -13.162 1.738 15.482 1.00 97.06 265 VAL A C 1
ATOM 2099 O O . VAL A 1 265 ? -13.981 1.857 16.398 1.00 97.06 265 VAL A O 1
ATOM 2102 N N . LEU A 1 266 ? -12.186 2.609 15.265 1.00 96.31 266 LEU A N 1
ATOM 2103 C CA . LEU A 1 266 ? -11.912 3.798 16.055 1.00 96.31 266 LEU A CA 1
ATOM 2104 C C . LEU A 1 266 ? -12.340 5.030 15.254 1.00 96.31 266 LEU A C 1
ATOM 2106 O O . LEU A 1 266 ? -11.986 5.161 14.085 1.00 96.31 266 LEU A O 1
ATOM 2110 N N . ASN A 1 267 ? -13.119 5.918 15.865 1.00 94.81 267 ASN A N 1
ATOM 2111 C CA . ASN A 1 267 ? -13.612 7.139 15.229 1.00 94.81 267 ASN A CA 1
ATOM 2112 C C . ASN A 1 267 ? -13.654 8.263 16.271 1.00 94.81 267 ASN A C 1
ATOM 2114 O O . ASN A 1 267 ? -14.603 8.383 17.052 1.00 94.81 267 ASN A O 1
ATOM 2118 N N . GLY A 1 268 ? -12.579 9.046 16.314 1.00 91.75 268 GLY A N 1
ATOM 2119 C CA . GLY A 1 268 ? -12.362 10.067 17.329 1.00 91.75 268 GLY A CA 1
ATOM 2120 C C . GLY A 1 268 ? -12.242 9.467 18.729 1.00 91.75 268 GLY A C 1
ATOM 2121 O O . GLY A 1 268 ? -11.295 8.750 19.031 1.00 91.75 268 GLY A O 1
ATOM 2122 N N . ASP A 1 269 ? -13.206 9.745 19.604 1.00 91.69 269 ASP A N 1
ATOM 2123 C CA . ASP A 1 269 ? -13.263 9.151 20.943 1.00 91.69 269 ASP A CA 1
ATOM 2124 C C . ASP A 1 269 ? -14.197 7.936 21.050 1.00 91.69 269 ASP A C 1
ATOM 2126 O O . ASP A 1 269 ? -14.372 7.377 22.137 1.00 91.69 269 ASP A O 1
ATOM 2130 N N . LYS A 1 270 ? -14.774 7.496 19.926 1.00 94.81 270 LYS A N 1
ATOM 2131 C CA . LYS A 1 270 ? -15.641 6.318 19.860 1.00 94.81 270 LYS A CA 1
ATOM 2132 C C . LYS A 1 270 ? -14.841 5.081 19.476 1.00 94.81 270 LYS A C 1
ATOM 2134 O O . LYS A 1 270 ? -14.071 5.094 18.518 1.00 94.81 270 LYS A O 1
ATOM 2139 N N . VAL A 1 271 ? -15.095 3.992 20.198 1.00 96.19 271 VAL A N 1
ATOM 2140 C CA . VAL A 1 271 ? -14.539 2.660 19.937 1.00 96.19 271 VAL A CA 1
ATOM 2141 C C . VAL A 1 271 ? -15.699 1.700 19.722 1.00 96.19 271 VAL A C 1
ATOM 2143 O O . VAL A 1 271 ? -16.545 1.544 20.603 1.00 96.19 271 VAL A O 1
ATOM 2146 N N . VAL A 1 272 ? -15.749 1.067 18.554 1.00 95.94 272 VAL A N 1
ATOM 2147 C CA . VAL A 1 272 ? -16.796 0.110 18.181 1.00 95.94 272 VAL A CA 1
ATOM 2148 C C . VAL A 1 272 ? -16.147 -1.230 17.873 1.00 95.94 272 VAL A C 1
ATOM 2150 O O . VAL A 1 272 ? -15.210 -1.295 17.087 1.00 95.94 272 VAL A O 1
ATOM 2153 N N . SER A 1 273 ? -16.626 -2.311 18.482 1.00 96.12 273 SER A N 1
ATOM 2154 C CA . SER A 1 273 ? -16.140 -3.659 18.174 1.00 96.12 273 SER A CA 1
ATOM 2155 C C . SER A 1 273 ? -16.525 -4.071 16.750 1.00 96.12 273 SER A C 1
ATOM 2157 O O . SER A 1 273 ? -17.675 -3.894 16.357 1.00 96.12 273 SER A O 1
ATOM 2159 N N . THR A 1 274 ? -15.603 -4.672 15.994 1.00 94.50 274 THR A N 1
ATOM 2160 C CA . THR A 1 274 ? -15.882 -5.177 14.630 1.00 94.50 274 THR A CA 1
ATOM 2161 C C . THR A 1 274 ? -16.727 -6.447 14.622 1.00 94.50 274 THR A C 1
ATOM 2163 O O . THR A 1 274 ? -17.366 -6.770 13.626 1.00 94.50 274 THR A O 1
ATOM 2166 N N . ARG A 1 275 ? -16.737 -7.172 15.743 1.00 92.94 275 ARG A N 1
ATOM 2167 C CA . ARG A 1 275 ? -17.505 -8.398 15.957 1.00 92.94 275 ARG A CA 1
ATOM 2168 C C . ARG A 1 275 ? -17.951 -8.509 17.406 1.00 92.94 275 ARG A C 1
ATOM 2170 O O . ARG A 1 275 ? -17.425 -7.834 18.294 1.00 92.94 275 ARG A O 1
ATOM 2177 N N . THR A 1 276 ? -18.883 -9.415 17.666 1.00 93.81 276 THR A N 1
ATOM 2178 C CA . THR A 1 276 ? -19.209 -9.811 19.035 1.00 93.81 276 THR A CA 1
ATOM 2179 C C . THR A 1 276 ? -17.988 -10.472 19.682 1.00 93.81 276 THR A C 1
ATOM 2181 O O . THR A 1 276 ? -17.391 -11.389 19.118 1.00 93.81 276 THR A O 1
ATOM 2184 N N . MET A 1 277 ? -17.612 -9.986 20.865 1.00 94.12 277 MET A N 1
ATOM 2185 C CA . MET A 1 277 ? -16.490 -10.484 21.662 1.00 94.12 277 MET A CA 1
ATOM 2186 C C . MET A 1 277 ? -16.962 -10.753 23.087 1.00 94.12 277 MET A C 1
ATOM 2188 O O . MET A 1 277 ? -17.761 -9.995 23.641 1.00 94.12 277 MET A O 1
ATOM 2192 N N . THR A 1 278 ? -16.439 -11.803 23.709 1.00 93.00 278 THR A N 1
ATOM 2193 C CA . THR A 1 278 ? -16.569 -11.994 25.157 1.00 93.00 278 THR A CA 1
ATOM 2194 C C . THR A 1 278 ? -15.813 -10.887 25.910 1.00 93.00 278 THR A C 1
ATOM 2196 O O . THR A 1 278 ? -14.871 -10.304 25.367 1.00 93.00 278 THR A O 1
ATOM 2199 N N . PRO A 1 279 ? -16.138 -10.606 27.187 1.00 93.94 279 PRO A N 1
ATOM 2200 C CA . PRO A 1 279 ? -15.415 -9.596 27.967 1.00 93.94 279 PRO A CA 1
ATOM 2201 C C . PRO A 1 279 ? -13.899 -9.832 28.037 1.00 93.94 279 PRO A C 1
ATOM 2203 O O . PRO A 1 279 ? -13.117 -8.883 28.034 1.00 93.94 279 PRO A O 1
ATOM 2206 N N . ARG A 1 280 ? -13.474 -11.103 28.066 1.00 92.31 280 ARG A N 1
ATOM 2207 C CA . ARG A 1 280 ? -12.056 -11.478 28.068 1.00 92.31 280 ARG A CA 1
ATOM 2208 C C . ARG A 1 280 ? -11.386 -11.167 26.731 1.00 92.31 280 ARG A C 1
ATOM 2210 O O . ARG A 1 280 ? -10.298 -10.601 26.733 1.00 92.31 280 ARG A O 1
ATOM 2217 N N . GLU A 1 281 ? -12.019 -11.523 25.614 1.00 92.94 281 GLU A N 1
ATOM 2218 C CA . GLU A 1 281 ? -11.507 -11.205 24.274 1.00 92.94 281 GLU A CA 1
ATOM 2219 C C . GLU A 1 281 ? -11.446 -9.696 24.045 1.00 92.94 281 GLU A C 1
ATOM 2221 O O . GLU A 1 281 ? -10.429 -9.201 23.571 1.00 92.94 281 GLU A O 1
ATOM 2226 N N . TYR A 1 282 ? -12.489 -8.962 24.450 1.00 95.62 282 TYR A N 1
ATOM 2227 C CA . TYR A 1 282 ? -12.518 -7.503 24.372 1.00 95.62 282 TYR A CA 1
ATOM 2228 C C . TYR A 1 282 ? -11.343 -6.889 25.142 1.00 95.62 282 TYR A C 1
ATOM 2230 O O . TYR A 1 282 ? -10.622 -6.058 24.598 1.00 95.62 282 TYR A O 1
ATOM 2238 N N . GLY A 1 283 ? -11.116 -7.319 26.390 1.00 93.38 283 GLY A N 1
ATOM 2239 C CA . GLY A 1 283 ? -9.997 -6.840 27.207 1.00 93.38 283 GLY A CA 1
ATOM 2240 C C . GLY A 1 283 ? -8.633 -7.155 26.587 1.00 93.38 283 GLY A C 1
ATOM 2241 O O . GLY A 1 283 ? -7.782 -6.274 26.500 1.00 93.38 283 GLY A O 1
ATOM 2242 N N . ALA A 1 284 ? -8.445 -8.379 26.085 1.00 93.25 284 ALA A N 1
ATOM 2243 C CA . ALA A 1 284 ? -7.205 -8.781 25.423 1.00 93.25 284 ALA A CA 1
ATOM 2244 C C . ALA A 1 284 ? -6.950 -7.984 24.133 1.00 93.25 284 ALA A C 1
ATOM 2246 O O . ALA A 1 284 ? -5.835 -7.513 23.909 1.00 93.25 284 ALA A O 1
ATOM 2247 N N . ALA A 1 285 ? -7.979 -7.782 23.304 1.00 94.00 285 ALA A N 1
ATOM 2248 C CA . ALA A 1 285 ? -7.879 -6.960 22.104 1.00 94.00 285 ALA A CA 1
ATOM 2249 C C . ALA A 1 285 ? -7.575 -5.497 22.461 1.00 94.00 285 ALA A C 1
ATOM 2251 O O . ALA A 1 285 ? -6.700 -4.892 21.846 1.00 94.00 285 ALA A O 1
ATOM 2252 N N . TRP A 1 286 ? -8.248 -4.941 23.475 1.00 95.31 286 TRP A N 1
ATOM 2253 C CA . TRP A 1 286 ? -8.046 -3.565 23.938 1.00 95.31 286 TRP A CA 1
ATOM 2254 C C . TRP A 1 286 ? -6.598 -3.314 24.370 1.00 95.31 286 TRP A C 1
ATOM 2256 O O . TRP A 1 286 ? -6.002 -2.296 24.008 1.00 95.31 286 TRP A O 1
ATOM 2266 N N . GLU A 1 287 ? -6.019 -4.254 25.122 1.00 93.62 287 GLU A N 1
ATOM 2267 C CA . GLU A 1 287 ? -4.626 -4.192 25.565 1.00 93.62 287 GLU A CA 1
ATOM 2268 C C . GLU A 1 287 ? -3.644 -4.374 24.406 1.00 93.62 287 GLU A C 1
ATOM 2270 O O . GLU A 1 287 ? -2.725 -3.566 24.266 1.00 93.62 287 GLU A O 1
ATOM 2275 N N . ARG A 1 288 ? -3.855 -5.387 23.555 1.00 92.19 288 ARG A N 1
ATOM 2276 C CA . ARG A 1 288 ? -2.993 -5.686 22.401 1.00 92.19 288 ARG A CA 1
ATOM 2277 C C . ARG A 1 288 ? -2.929 -4.518 21.419 1.00 92.19 288 ARG A C 1
ATOM 2279 O O . ARG A 1 288 ? -1.837 -4.122 21.032 1.00 92.19 288 ARG A O 1
ATOM 2286 N N . GLN A 1 289 ? -4.076 -3.929 21.072 1.00 94.19 289 GLN A N 1
ATOM 2287 C CA . GLN A 1 289 ? -4.133 -2.763 20.182 1.00 94.19 289 GLN A CA 1
ATOM 2288 C C . GLN A 1 289 ? -3.790 -1.450 20.897 1.00 94.19 289 GLN A C 1
ATOM 2290 O O . GLN A 1 289 ? -3.709 -0.404 20.262 1.00 94.19 289 GLN A O 1
ATOM 2295 N N . ARG A 1 290 ? -3.586 -1.470 22.222 1.00 94.81 290 ARG A N 1
ATOM 2296 C CA . ARG A 1 290 ? -3.290 -0.278 23.031 1.00 94.81 290 ARG A CA 1
ATOM 2297 C C . ARG A 1 290 ? -4.303 0.850 22.790 1.00 94.81 290 ARG A C 1
ATOM 2299 O O . ARG A 1 290 ? -3.923 2.004 22.609 1.00 94.81 290 ARG A O 1
ATOM 2306 N N . VAL A 1 291 ? -5.599 0.524 22.806 1.00 95.56 291 VAL A N 1
ATOM 2307 C CA . VAL A 1 291 ? -6.691 1.478 22.508 1.00 95.56 291 VAL A CA 1
ATOM 2308 C C . VAL A 1 291 ? -6.686 2.681 23.466 1.00 95.56 291 VAL A C 1
ATOM 2310 O O . VAL A 1 291 ? -7.030 3.796 23.086 1.00 95.56 291 VAL A O 1
ATOM 2313 N N . GLU A 1 292 ? -6.223 2.492 24.704 1.00 93.75 292 GLU A N 1
ATOM 2314 C CA . GLU A 1 292 ? -6.030 3.584 25.668 1.00 93.75 292 GLU A CA 1
ATOM 2315 C C . GLU A 1 292 ? -5.033 4.646 25.155 1.00 93.75 292 GLU A C 1
ATOM 2317 O O . GLU A 1 292 ? -5.282 5.843 25.298 1.00 93.75 292 GLU A O 1
ATOM 2322 N N . ASP A 1 293 ? -3.953 4.235 24.483 1.00 94.19 293 ASP A N 1
ATOM 2323 C CA . ASP A 1 293 ? -2.957 5.160 23.928 1.00 94.19 293 ASP A CA 1
ATOM 2324 C C . ASP A 1 293 ? -3.467 5.899 22.691 1.00 94.19 293 ASP A C 1
ATOM 2326 O O . ASP A 1 293 ? -3.114 7.065 22.491 1.00 94.19 293 ASP A O 1
ATOM 2330 N N . TYR A 1 294 ? -4.329 5.254 21.898 1.00 95.69 294 TYR A N 1
ATOM 2331 C CA . TYR A 1 294 ? -5.069 5.916 20.826 1.00 95.69 294 TYR A CA 1
ATOM 2332 C C . TYR A 1 294 ? -5.914 7.062 21.393 1.00 95.69 294 TYR A C 1
ATOM 2334 O O . TYR A 1 294 ? -5.760 8.202 20.961 1.00 95.69 294 TYR A O 1
ATOM 2342 N N . LEU A 1 295 ? -6.742 6.792 22.410 1.00 94.75 295 LEU A N 1
ATOM 2343 C CA . LEU A 1 295 ? -7.652 7.788 22.990 1.00 94.75 295 LEU A CA 1
ATOM 2344 C C . LEU A 1 295 ? -6.897 8.962 23.633 1.00 94.75 295 LEU A C 1
ATOM 2346 O O . LEU A 1 295 ? -7.308 10.115 23.486 1.00 94.75 295 LEU A O 1
ATOM 2350 N N . HIS A 1 296 ? -5.763 8.698 24.294 1.00 90.94 296 HIS A N 1
ATOM 2351 C CA . HIS A 1 296 ? -4.886 9.755 24.819 1.00 90.94 296 HIS A CA 1
ATOM 2352 C C . HIS A 1 296 ? -4.251 10.593 23.713 1.00 90.94 296 HIS A C 1
ATOM 2354 O O . HIS A 1 296 ? -4.187 11.819 23.820 1.00 90.94 296 HIS A O 1
ATOM 2360 N N . THR A 1 297 ? -3.784 9.942 22.649 1.00 93.00 297 THR A N 1
ATOM 2361 C CA . THR A 1 297 ? -3.183 10.625 21.500 1.00 93.00 297 THR A CA 1
ATOM 2362 C C . THR A 1 297 ? -4.204 11.486 20.770 1.00 93.00 297 THR A C 1
ATOM 2364 O O . THR A 1 297 ? -3.917 12.651 20.500 1.00 93.00 297 THR A O 1
ATOM 2367 N N . TRP A 1 298 ? -5.401 10.951 20.517 1.00 92.75 298 TRP A N 1
ATOM 2368 C CA . TRP A 1 298 ? -6.504 11.673 19.889 1.00 92.75 298 TRP A CA 1
ATOM 2369 C C . TRP A 1 298 ? -6.859 12.936 20.674 1.00 92.75 298 TRP A C 1
ATOM 2371 O O . TRP A 1 298 ? -6.827 14.033 20.122 1.00 92.75 298 TRP A O 1
ATOM 2381 N N . ALA A 1 299 ? -7.103 12.802 21.981 1.00 89.06 299 ALA A N 1
ATOM 2382 C CA . ALA A 1 299 ? -7.436 13.934 22.839 1.00 89.06 299 ALA A CA 1
ATOM 2383 C C . ALA A 1 299 ? -6.350 15.014 22.811 1.00 89.06 299 ALA A C 1
ATOM 2385 O O . ALA A 1 299 ? -6.644 16.185 22.580 1.00 89.06 299 ALA A O 1
ATOM 2386 N N . ARG A 1 300 ? -5.079 14.614 22.945 1.00 89.44 300 ARG A N 1
ATOM 2387 C CA . ARG A 1 300 ? -3.947 15.543 22.871 1.00 89.44 300 ARG A CA 1
ATOM 2388 C C . ARG A 1 300 ? -3.901 16.293 21.537 1.00 89.44 300 ARG A C 1
ATOM 2390 O O . ARG A 1 300 ? -3.623 17.489 21.543 1.00 89.44 300 ARG A O 1
ATOM 2397 N N . LEU A 1 301 ? -4.141 15.614 20.413 1.00 87.38 301 LEU A N 1
ATOM 2398 C CA . LEU A 1 301 ? -4.135 16.234 19.082 1.00 87.38 301 LEU A CA 1
ATOM 2399 C C . LEU A 1 301 ? -5.308 17.203 18.876 1.00 87.38 301 LEU A C 1
ATOM 2401 O O . LEU A 1 301 ? -5.140 18.199 18.181 1.00 87.38 301 LEU A O 1
ATOM 2405 N N . GLN A 1 302 ? -6.443 16.970 19.539 1.00 86.94 302 GLN A N 1
ATOM 2406 C CA . GLN A 1 302 ? -7.575 17.906 19.589 1.00 86.94 302 GLN A CA 1
ATOM 2407 C C . GLN A 1 302 ? -7.377 19.053 20.602 1.00 86.94 302 GLN A C 1
ATOM 2409 O O . GLN A 1 302 ? -8.269 19.874 20.799 1.00 86.94 302 GLN A O 1
ATOM 2414 N N . GLY A 1 303 ? -6.226 19.119 21.285 1.00 84.12 303 GLY A N 1
ATOM 2415 C CA . GLY A 1 303 ? -5.985 20.084 22.363 1.00 84.12 303 GLY A CA 1
ATOM 2416 C C . GLY A 1 303 ? -6.780 19.793 23.643 1.00 84.12 303 GLY A C 1
ATOM 2417 O O . GLY A 1 303 ? -6.783 20.604 24.571 1.00 84.12 303 GLY A O 1
ATOM 2418 N N . GLU A 1 304 ? -7.434 18.635 23.728 1.00 83.88 304 GLU A N 1
ATOM 2419 C CA . GLU A 1 304 ? -8.160 18.187 24.908 1.00 83.88 304 GLU A CA 1
ATOM 2420 C C . GLU A 1 304 ? -7.207 17.566 25.935 1.00 83.88 304 GLU A C 1
AT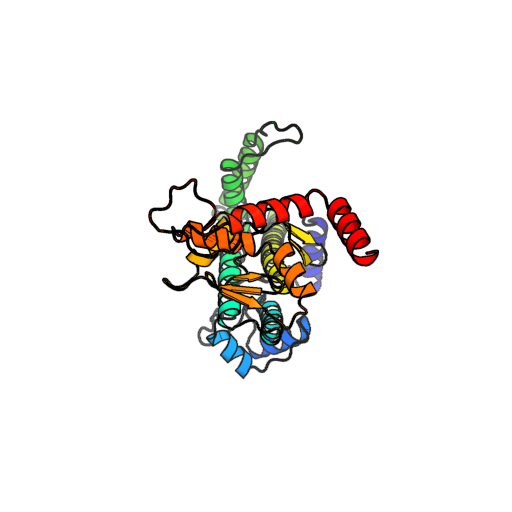OM 2422 O O . GLU A 1 304 ? -6.350 16.731 25.635 1.00 83.88 304 GLU A O 1
ATOM 2427 N N . LYS A 1 305 ? -7.412 17.915 27.205 1.00 81.38 305 LYS A N 1
ATOM 2428 C CA . LYS A 1 305 ? -6.771 17.236 28.334 1.00 81.38 305 LYS A CA 1
ATOM 2429 C C . LYS A 1 305 ? -7.740 16.185 28.862 1.00 81.38 305 LYS A C 1
ATOM 2431 O O . LYS A 1 305 ? -8.842 16.534 29.270 1.00 81.38 305 LYS A O 1
ATOM 2436 N N . ARG A 1 306 ? -7.349 14.909 28.896 1.00 86.31 306 ARG A N 1
ATOM 2437 C CA . ARG A 1 306 ? -8.167 13.815 29.455 1.00 86.31 306 ARG A CA 1
ATOM 2438 C C . ARG A 1 306 ? -7.469 13.132 30.630 1.00 86.31 306 ARG A C 1
ATOM 2440 O O . ARG A 1 306 ? -6.247 13.136 30.756 1.00 86.31 306 ARG A O 1
ATOM 2447 N N . CYS A 1 307 ? -8.266 12.581 31.540 1.00 85.94 307 CYS A N 1
ATOM 2448 C CA . CYS A 1 307 ? -7.786 11.824 32.689 1.00 85.94 307 CYS A CA 1
ATOM 2449 C C . CYS A 1 307 ? -7.083 10.544 32.222 1.00 85.94 307 CYS A C 1
ATOM 2451 O O . CYS A 1 307 ? -7.693 9.738 31.524 1.00 85.94 307 CYS A O 1
ATOM 2453 N N . LEU A 1 308 ? -5.858 10.297 32.696 1.00 85.50 308 LEU A N 1
ATOM 2454 C CA . LEU A 1 308 ? -5.077 9.109 32.331 1.00 85.50 308 LEU A CA 1
ATOM 2455 C C . LEU A 1 308 ? -5.691 7.771 32.763 1.00 85.50 308 LEU A C 1
ATOM 2457 O O . LEU A 1 308 ? -5.237 6.744 32.291 1.00 85.50 308 LEU A O 1
ATOM 2461 N N . HIS A 1 309 ? -6.689 7.776 33.651 1.00 87.69 309 HIS A N 1
ATOM 2462 C CA . HIS A 1 309 ? -7.314 6.551 34.161 1.00 87.69 309 HIS A CA 1
ATOM 2463 C C . HIS A 1 309 ? -8.691 6.266 33.549 1.00 87.69 309 HIS A C 1
ATOM 2465 O O . HIS A 1 309 ? -8.965 5.158 33.106 1.00 87.69 309 HIS A O 1
ATOM 2471 N N . CYS A 1 310 ? -9.591 7.254 33.579 1.00 85.94 310 CYS A N 1
ATOM 2472 C CA . CYS A 1 310 ? -10.985 7.076 33.158 1.00 85.94 310 CYS A CA 1
ATOM 2473 C C . CYS A 1 310 ? -11.315 7.750 31.825 1.00 85.94 310 CYS A C 1
ATOM 2475 O O . CYS A 1 310 ? -12.470 7.720 31.416 1.00 85.94 310 CYS A O 1
ATOM 2477 N N . LEU A 1 311 ? -10.337 8.411 31.194 1.00 84.69 311 LEU A N 1
ATOM 2478 C CA . LEU A 1 311 ? -10.478 9.130 29.924 1.00 84.69 311 LEU A CA 1
ATOM 2479 C C . LEU A 1 311 ? -11.498 10.281 29.931 1.00 84.69 311 LEU A C 1
ATOM 2481 O O . LEU A 1 311 ? -11.743 10.887 28.895 1.00 84.69 311 LEU A O 1
ATOM 2485 N N . ALA A 1 312 ? -12.062 10.638 31.088 1.00 86.25 312 ALA A N 1
ATOM 2486 C CA . ALA A 1 312 ? -12.943 11.794 31.208 1.00 86.25 312 ALA A CA 1
ATOM 2487 C C . ALA A 1 312 ? -12.181 13.103 30.913 1.00 86.25 312 ALA A C 1
ATOM 2489 O O . ALA A 1 312 ? -11.010 13.213 31.307 1.00 86.25 312 ALA A O 1
ATOM 2490 N N . PRO A 1 313 ? -12.826 14.101 30.281 1.00 85.75 313 PRO A N 1
ATOM 2491 C CA . PRO A 1 313 ? -12.212 15.401 30.039 1.00 85.75 313 PRO A CA 1
ATOM 2492 C C . PRO A 1 313 ? -11.801 16.064 31.359 1.00 85.75 313 PRO A C 1
ATOM 2494 O O . PRO A 1 313 ? -12.504 15.999 32.372 1.00 85.75 313 PRO A O 1
ATOM 2497 N N . LEU A 1 314 ? -10.623 16.677 31.354 1.00 86.31 314 LEU A N 1
ATOM 2498 C CA . LEU A 1 314 ? -10.141 17.542 32.420 1.00 86.31 314 LEU A CA 1
ATOM 2499 C C . LEU A 1 314 ? -10.630 18.976 32.166 1.00 86.31 314 LEU A C 1
ATOM 2501 O O . LEU A 1 314 ? -10.871 19.343 31.016 1.00 86.31 314 LEU A O 1
ATOM 2505 N N . PRO A 1 315 ? -10.766 19.798 33.222 1.00 86.31 315 PRO A N 1
ATOM 2506 C CA . PRO A 1 315 ? -11.125 21.203 33.068 1.00 86.31 315 PRO A CA 1
ATOM 2507 C C . PRO A 1 315 ? -10.188 21.932 32.084 1.00 86.31 315 PRO A C 1
ATOM 2509 O O . PRO A 1 315 ? -8.982 21.663 32.117 1.00 86.31 315 PRO A O 1
ATOM 2512 N N . PRO A 1 316 ? -10.687 22.856 31.240 1.00 83.06 316 PRO A N 1
ATOM 2513 C CA . PRO A 1 316 ? -9.855 23.582 30.272 1.00 83.06 316 PRO A CA 1
ATOM 2514 C C . PRO A 1 316 ? -8.694 24.355 30.921 1.00 83.06 316 PRO A C 1
ATOM 2516 O O . PRO A 1 316 ? -7.610 24.461 30.353 1.00 83.06 316 PRO A O 1
ATOM 2519 N N . ASP A 1 317 ? -8.905 24.842 32.144 1.00 87.12 317 ASP A N 1
ATOM 2520 C CA . ASP A 1 317 ? -7.944 25.570 32.979 1.00 87.12 317 ASP A CA 1
ATOM 2521 C C . ASP A 1 317 ? -7.003 24.650 33.783 1.00 87.12 317 ASP A C 1
ATOM 2523 O O . ASP A 1 317 ? -6.151 25.119 34.544 1.00 87.12 317 ASP A O 1
ATOM 2527 N N . ALA A 1 318 ? -7.124 23.326 33.638 1.00 85.00 318 ALA A N 1
ATOM 2528 C CA . ALA A 1 318 ? -6.241 22.388 34.309 1.00 85.00 318 ALA A CA 1
ATOM 2529 C C . ALA A 1 318 ? -4.781 22.633 33.898 1.00 85.00 318 ALA A C 1
ATOM 2531 O O . ALA A 1 318 ? -4.443 22.628 32.713 1.00 85.00 318 ALA A O 1
ATOM 2532 N N . LYS A 1 319 ? -3.892 22.773 34.890 1.00 86.75 319 LYS A N 1
ATOM 2533 C CA . LYS A 1 319 ? -2.437 22.831 34.666 1.00 86.75 319 LYS A CA 1
ATOM 2534 C C . LYS A 1 319 ? -1.981 21.642 33.816 1.00 86.75 319 LYS A C 1
ATOM 2536 O O . LYS A 1 319 ? -2.470 20.535 34.028 1.00 86.75 319 LYS A O 1
ATOM 2541 N N . ASP A 1 320 ? -0.990 21.835 32.948 1.00 80.62 320 ASP A N 1
ATOM 2542 C CA . ASP A 1 320 ? -0.455 20.775 32.067 1.00 80.62 320 ASP A CA 1
ATOM 2543 C C . ASP A 1 320 ? 0.070 19.552 32.835 1.00 80.62 320 ASP A C 1
ATOM 2545 O O . ASP A 1 320 ? 0.092 18.433 32.328 1.00 80.62 320 ASP A O 1
ATOM 2549 N N . SER A 1 321 ? 0.452 19.738 34.100 1.00 86.12 321 SER A N 1
ATOM 2550 C CA . SER A 1 321 ? 0.872 18.656 34.991 1.00 86.12 321 SER A CA 1
ATOM 2551 C C . SER A 1 321 ? -0.283 17.827 35.567 1.00 86.12 321 SER A C 1
ATOM 2553 O O . SER A 1 321 ? -0.041 16.744 36.109 1.00 86.12 321 SER A O 1
ATOM 2555 N N . ARG A 1 322 ? -1.539 18.292 35.481 1.00 87.62 322 ARG A N 1
ATOM 2556 C CA . ARG A 1 322 ? -2.705 17.561 35.990 1.00 87.62 322 ARG A CA 1
ATOM 2557 C C . ARG A 1 322 ? -3.031 16.410 35.045 1.00 87.62 322 ARG A C 1
ATOM 2559 O O . ARG A 1 322 ? -3.504 16.611 33.938 1.00 87.62 322 ARG A O 1
ATOM 2566 N N . ARG A 1 323 ? -2.828 15.187 35.536 1.00 88.31 323 ARG A N 1
ATOM 2567 C CA . ARG A 1 323 ? -3.047 13.944 34.775 1.00 88.31 323 ARG A CA 1
ATOM 2568 C C . ARG A 1 323 ? -4.338 13.202 35.126 1.00 88.31 323 ARG A C 1
ATOM 2570 O O . ARG A 1 323 ? -4.738 12.301 34.401 1.00 88.31 323 ARG A O 1
ATOM 2577 N N . PHE A 1 324 ? -4.988 13.545 36.239 1.00 91.81 324 PHE A N 1
ATOM 2578 C CA . PHE A 1 324 ? -6.158 12.824 36.751 1.00 91.81 324 PHE A CA 1
ATOM 2579 C C . PHE A 1 324 ? -7.286 13.787 37.125 1.00 91.81 324 PHE A C 1
ATOM 2581 O O . PHE A 1 324 ? -7.039 14.889 37.628 1.00 91.81 324 PHE A O 1
ATOM 2588 N N . CYS A 1 325 ? -8.534 13.365 36.905 1.00 89.06 325 CYS A N 1
ATOM 2589 C CA . CYS A 1 325 ? -9.700 14.184 37.237 1.00 89.06 325 CYS A CA 1
ATOM 2590 C C . CYS A 1 325 ? -9.892 14.303 38.756 1.00 89.06 325 CYS A C 1
ATOM 2592 O O . CYS A 1 325 ? -10.257 15.371 39.243 1.00 89.06 325 CYS A O 1
ATOM 2594 N N . ASN A 1 326 ? -9.563 13.254 39.513 1.00 91.38 326 ASN A N 1
ATOM 2595 C CA . ASN A 1 326 ? -9.633 13.221 40.972 1.00 91.38 326 ASN A CA 1
ATOM 2596 C C . ASN A 1 326 ? -8.622 12.226 41.575 1.00 91.38 326 ASN A C 1
ATOM 2598 O O . ASN A 1 326 ? -8.014 11.411 40.873 1.00 91.38 326 ASN A O 1
ATOM 2602 N N . ASP A 1 327 ? -8.470 12.278 42.900 1.00 92.25 327 ASP A N 1
ATOM 2603 C CA . ASP A 1 327 ? -7.569 11.399 43.652 1.00 92.25 327 ASP A CA 1
ATOM 2604 C C . ASP A 1 327 ? -7.946 9.923 43.563 1.00 92.25 327 ASP A C 1
ATOM 2606 O O . ASP A 1 327 ? -7.069 9.060 43.587 1.00 92.25 327 ASP A O 1
ATOM 2610 N N . ARG A 1 328 ? -9.237 9.622 43.395 1.00 92.50 328 ARG A N 1
ATOM 2611 C CA . ARG A 1 328 ? -9.710 8.253 43.183 1.00 92.50 328 ARG A CA 1
ATOM 2612 C C . ARG A 1 328 ? -9.114 7.664 41.904 1.00 92.50 328 ARG A C 1
ATOM 2614 O O . ARG A 1 328 ? -8.589 6.557 41.952 1.00 92.50 328 ARG A O 1
ATOM 2621 N N . CYS A 1 329 ? -9.124 8.409 40.799 1.00 90.31 329 CYS A N 1
ATOM 2622 C CA . CYS A 1 329 ? -8.512 7.993 39.535 1.00 90.31 329 CYS A CA 1
ATOM 2623 C C . CYS A 1 329 ? -6.994 7.848 39.648 1.00 90.31 329 CYS A C 1
ATOM 2625 O O . CYS A 1 329 ? -6.436 6.864 39.174 1.00 90.31 329 CYS A O 1
ATOM 2627 N N . ARG A 1 330 ? -6.325 8.781 40.337 1.00 91.50 330 ARG A N 1
ATOM 2628 C CA . ARG A 1 330 ? -4.879 8.692 40.599 1.00 91.50 330 ARG A CA 1
ATOM 2629 C C . ARG A 1 330 ? -4.521 7.422 41.378 1.00 91.50 330 ARG A C 1
ATOM 2631 O O . ARG A 1 330 ? -3.581 6.717 41.018 1.00 91.50 330 ARG A O 1
ATOM 2638 N N . THR A 1 331 ? -5.268 7.124 42.439 1.00 91.06 331 THR A N 1
ATOM 2639 C CA . THR A 1 331 ? -5.056 5.931 43.270 1.00 91.06 331 THR A CA 1
ATOM 2640 C C . THR A 1 331 ? -5.386 4.655 42.505 1.00 91.06 331 THR A C 1
ATOM 2642 O O . THR A 1 331 ? -4.625 3.693 42.582 1.00 91.06 331 THR A O 1
ATOM 2645 N N . ALA A 1 332 ? -6.473 4.642 41.733 1.00 89.44 332 ALA A N 1
ATOM 2646 C CA . ALA A 1 332 ? -6.847 3.500 40.908 1.00 89.44 332 ALA A CA 1
ATOM 2647 C C . ALA A 1 332 ? -5.773 3.183 39.858 1.00 89.44 332 ALA A C 1
ATOM 2649 O O . ALA A 1 332 ? -5.385 2.023 39.731 1.00 89.44 332 ALA A O 1
ATOM 2650 N N . GLU A 1 333 ? -5.213 4.199 39.196 1.00 88.44 333 GLU A N 1
ATOM 2651 C CA . GLU A 1 333 ? -4.119 4.019 38.239 1.00 88.44 333 GLU A CA 1
ATOM 2652 C C . GLU A 1 333 ? -2.830 3.537 38.911 1.00 88.44 333 GLU A C 1
ATOM 2654 O O . GLU A 1 333 ? -2.174 2.617 38.424 1.00 88.44 333 GLU A O 1
ATOM 2659 N N . LYS A 1 334 ? -2.498 4.081 40.089 1.00 89.44 334 LYS A N 1
ATOM 2660 C CA . LYS A 1 334 ? -1.377 3.588 40.902 1.00 89.44 334 LYS A CA 1
ATOM 2661 C C . LYS A 1 334 ? -1.552 2.106 41.251 1.00 89.44 334 LYS A C 1
ATOM 2663 O O . LYS A 1 334 ? -0.599 1.339 41.153 1.00 89.44 334 LYS A O 1
ATOM 2668 N N . MET A 1 335 ? -2.766 1.694 41.619 1.00 87.19 335 MET A N 1
ATOM 2669 C CA . MET A 1 335 ? -3.080 0.296 41.915 1.00 87.19 335 MET A CA 1
ATOM 2670 C C . MET A 1 335 ? -3.056 -0.582 40.659 1.00 87.19 335 MET A C 1
ATOM 2672 O O . MET A 1 335 ? -2.576 -1.707 40.735 1.00 87.19 335 MET A O 1
ATOM 2676 N N . LYS A 1 336 ? -3.542 -0.100 39.506 1.00 85.19 336 LYS A N 1
ATOM 2677 C CA . LYS A 1 336 ? -3.457 -0.801 38.208 1.00 85.19 336 LYS A CA 1
ATOM 2678 C C . LYS A 1 336 ? -1.994 -1.060 37.840 1.00 85.19 336 LYS A C 1
ATOM 2680 O O . LYS A 1 336 ? -1.626 -2.204 37.586 1.00 85.19 336 LYS A O 1
ATOM 2685 N N . ARG A 1 337 ? -1.146 -0.029 37.921 1.00 85.88 337 ARG A N 1
ATOM 2686 C CA . ARG A 1 337 ? 0.302 -0.141 37.699 1.00 85.88 337 ARG A CA 1
ATOM 2687 C C . ARG A 1 337 ? 0.956 -1.133 38.657 1.00 85.88 337 ARG A C 1
ATOM 2689 O O . ARG A 1 337 ? 1.631 -2.047 38.202 1.00 85.88 337 ARG A O 1
ATOM 2696 N N . HIS A 1 338 ? 0.687 -1.011 39.959 1.00 86.38 338 HIS A N 1
ATOM 2697 C CA . HIS A 1 338 ? 1.239 -1.926 40.958 1.00 86.38 338 HIS A CA 1
ATOM 2698 C C . HIS A 1 338 ? 0.872 -3.387 40.667 1.00 86.38 338 HIS A C 1
ATOM 2700 O O . HIS A 1 338 ? 1.739 -4.252 40.737 1.00 86.38 338 HIS A O 1
ATOM 2706 N N . ARG A 1 339 ? -0.385 -3.663 40.288 1.00 83.94 339 ARG A N 1
ATOM 2707 C CA . ARG A 1 339 ? -0.838 -5.011 39.902 1.00 83.94 339 ARG A CA 1
ATOM 2708 C C . ARG A 1 339 ? -0.112 -5.546 38.669 1.00 83.94 339 ARG A C 1
ATOM 2710 O O . ARG A 1 339 ? 0.226 -6.722 38.647 1.00 83.94 339 ARG A O 1
ATOM 2717 N N . ARG A 1 340 ? 0.140 -4.690 37.673 1.00 79.50 340 ARG A N 1
ATOM 2718 C CA . ARG A 1 340 ? 0.884 -5.050 36.457 1.00 79.50 340 ARG A CA 1
ATOM 2719 C C . ARG A 1 340 ? 2.347 -5.382 36.756 1.00 79.50 340 ARG A C 1
ATOM 2721 O O . ARG A 1 340 ? 2.876 -6.333 36.202 1.00 79.50 340 ARG A O 1
ATOM 2728 N N . GLU A 1 341 ? 2.975 -4.613 37.641 1.00 86.81 341 GLU A N 1
ATOM 2729 C CA . GLU A 1 341 ? 4.374 -4.799 38.051 1.00 86.81 341 GLU A CA 1
ATOM 2730 C C . GLU A 1 341 ? 4.554 -5.944 39.065 1.00 86.81 341 GLU A C 1
ATOM 2732 O O . GLU A 1 341 ? 5.648 -6.478 39.198 1.00 86.81 341 GLU A O 1
ATOM 2737 N N . ASN A 1 342 ? 3.493 -6.332 39.785 1.00 88.69 342 ASN A N 1
ATOM 2738 C CA . ASN A 1 342 ? 3.543 -7.331 40.859 1.00 88.69 342 ASN A CA 1
ATOM 2739 C C . ASN A 1 342 ? 2.437 -8.398 40.698 1.00 88.69 342 ASN A C 1
ATOM 2741 O O . ASN A 1 342 ? 1.606 -8.555 41.602 1.00 88.69 342 ASN A O 1
ATOM 2745 N N . PRO A 1 343 ? 2.395 -9.150 39.581 1.00 83.25 343 PRO A N 1
ATOM 2746 C CA . PRO A 1 343 ? 1.299 -10.078 39.282 1.00 83.25 343 PRO A CA 1
ATOM 2747 C C . PRO A 1 343 ? 1.136 -11.172 40.350 1.00 83.25 343 PRO A C 1
ATOM 2749 O O . PRO A 1 343 ? 0.016 -11.499 40.742 1.00 83.25 343 PRO A O 1
ATOM 2752 N N . GLU A 1 344 ? 2.237 -11.670 40.918 1.00 86.75 344 GLU A N 1
ATOM 2753 C CA . GLU A 1 344 ? 2.197 -12.664 41.998 1.00 86.75 344 GLU A CA 1
ATOM 2754 C C . GLU A 1 344 ? 1.555 -12.148 43.290 1.00 86.75 344 GLU A C 1
ATOM 2756 O O . GLU A 1 344 ? 0.948 -12.917 44.034 1.00 86.75 344 GLU A O 1
ATOM 2761 N N . SER A 1 345 ? 1.705 -10.853 43.586 1.00 80.38 345 SER A N 1
ATOM 2762 C CA . SER A 1 345 ? 1.092 -10.231 44.765 1.00 80.38 345 SER A CA 1
ATOM 2763 C C . SER A 1 345 ? -0.432 -10.248 44.641 1.00 80.38 345 SER A C 1
ATOM 2765 O O . SER A 1 345 ? -1.140 -10.518 45.612 1.00 80.38 345 SER A O 1
ATOM 2767 N N . VAL A 1 346 ? -0.939 -10.045 43.419 1.00 76.88 346 VAL A N 1
ATOM 2768 C CA . VAL A 1 346 ? -2.371 -10.115 43.102 1.00 76.88 346 VAL A CA 1
ATOM 2769 C C . VAL A 1 346 ? -2.892 -11.537 43.249 1.00 76.88 346 VAL A C 1
ATOM 2771 O O . VAL A 1 346 ? -3.900 -11.732 43.924 1.00 76.88 346 VAL A O 1
ATOM 2774 N N . LEU A 1 347 ? -2.180 -12.521 42.692 1.00 76.31 347 LEU A N 1
ATOM 2775 C CA . LEU A 1 347 ? -2.542 -13.936 42.815 1.00 76.31 347 LEU A CA 1
ATOM 2776 C C . LEU A 1 347 ? -2.572 -14.372 44.287 1.00 76.31 347 LEU A C 1
ATOM 2778 O O . LEU A 1 347 ? -3.577 -14.903 44.751 1.00 76.31 347 LEU A O 1
ATOM 2782 N N . ARG A 1 348 ? -1.541 -14.030 45.072 1.00 81.81 348 ARG A N 1
ATOM 2783 C CA . ARG A 1 348 ? -1.482 -14.327 46.516 1.00 81.81 348 ARG A CA 1
ATOM 2784 C C . ARG A 1 348 ? -2.552 -13.607 47.338 1.00 81.81 348 ARG A C 1
ATOM 2786 O O . ARG A 1 348 ? -2.956 -14.094 48.395 1.00 81.81 348 ARG A O 1
ATOM 2793 N N . ALA A 1 349 ? -2.977 -12.413 46.929 1.00 75.62 349 ALA A N 1
ATOM 2794 C CA . ALA A 1 349 ? -4.077 -11.704 47.578 1.00 75.62 349 ALA A CA 1
ATOM 2795 C C . ALA A 1 349 ? -5.431 -12.359 47.259 1.00 75.62 349 ALA A C 1
ATOM 2797 O O . ALA A 1 349 ? -6.245 -12.534 48.163 1.00 75.62 349 ALA A O 1
ATOM 2798 N N . GLN A 1 350 ? -5.643 -12.775 46.007 1.00 74.56 350 GLN A N 1
ATOM 2799 C CA . GLN A 1 350 ? -6.837 -13.513 45.590 1.00 74.56 350 GLN A CA 1
ATOM 2800 C C . GLN A 1 350 ? -6.924 -14.874 46.286 1.00 74.56 350 GLN A C 1
ATOM 2802 O O . GLN A 1 350 ? -7.965 -15.199 46.844 1.00 74.56 350 GLN A O 1
ATOM 2807 N N . GLU A 1 351 ? -5.832 -15.638 46.345 1.00 75.44 351 GLU A N 1
ATOM 2808 C CA . GLU A 1 351 ? -5.791 -16.919 47.063 1.00 75.44 351 GLU A CA 1
ATOM 2809 C C . GLU A 1 351 ? -6.128 -16.780 48.550 1.00 75.44 351 GLU A C 1
ATOM 2811 O O . GLU A 1 351 ? -6.796 -17.646 49.107 1.00 75.44 351 GLU A O 1
ATOM 2816 N N . ARG A 1 352 ? -5.681 -15.698 49.203 1.00 77.06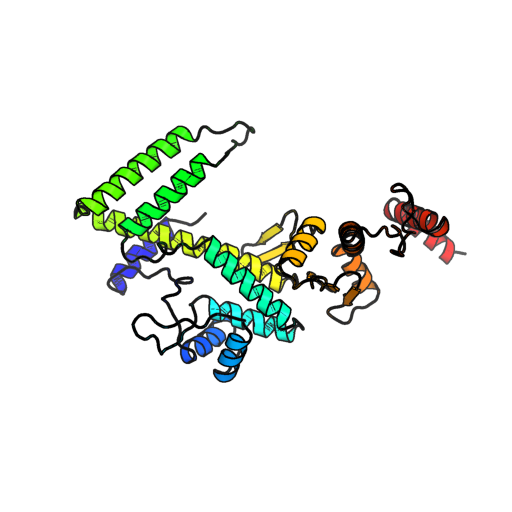 352 ARG A N 1
ATOM 2817 C CA . ARG A 1 352 ? -6.037 -15.421 50.602 1.00 77.06 352 ARG A CA 1
ATOM 2818 C C . ARG A 1 352 ? -7.521 -15.121 50.762 1.00 77.06 352 ARG A C 1
ATOM 2820 O O . ARG A 1 352 ? -8.117 -15.641 51.693 1.00 77.06 352 ARG A O 1
ATOM 2827 N N . TYR A 1 353 ? -8.097 -14.338 49.852 1.00 72.62 353 TYR A N 1
ATOM 2828 C CA . TYR A 1 353 ? -9.523 -14.011 49.860 1.00 72.62 353 TYR A CA 1
ATOM 2829 C C . TYR A 1 353 ? -10.415 -15.238 49.630 1.00 72.62 353 TYR A C 1
ATOM 2831 O O . TYR A 1 353 ? -11.473 -15.338 50.229 1.00 72.62 353 TYR A O 1
ATOM 2839 N N . TRP A 1 354 ? -9.988 -16.193 48.800 1.00 64.00 354 TRP A N 1
ATOM 2840 C CA . TRP A 1 354 ? -10.741 -17.434 48.570 1.00 64.00 354 TRP A CA 1
ATOM 2841 C C . TRP A 1 354 ? -10.565 -18.487 49.675 1.00 64.00 354 TRP A C 1
ATOM 2843 O O . TRP A 1 354 ? -11.336 -19.441 49.735 1.00 64.00 354 TRP A O 1
ATOM 2853 N N . LYS A 1 355 ? -9.538 -18.346 50.521 1.00 70.06 355 LYS A N 1
ATOM 2854 C CA . LYS A 1 355 ? -9.275 -19.224 51.675 1.00 70.06 355 LYS A CA 1
ATOM 2855 C C . LYS A 1 355 ? -9.867 -18.698 52.989 1.00 70.06 355 LYS A C 1
ATOM 2857 O O . LYS A 1 355 ? -9.853 -19.440 53.970 1.00 70.06 355 LYS A O 1
ATOM 2862 N N . SER A 1 356 ? -10.322 -17.445 53.020 1.00 58.28 356 SER A N 1
ATOM 2863 C CA . SER A 1 356 ? -11.071 -16.821 54.122 1.00 58.28 356 SER A CA 1
ATOM 2864 C C . SER A 1 356 ? -12.563 -16.908 53.868 1.00 58.28 356 SER A C 1
ATOM 2866 O O . SER A 1 356 ? -13.302 -17.161 54.841 1.00 58.28 356 SER A O 1
#